Protein AF-A0A166J689-F1 (afdb_monomer)

Secondary structure (DSSP, 8-state):
---------HHHHHHHHHHHHHHHHHHHHHHHHHHHHHHHHHHHHHHHHHHHT--TTTSSTTSS-HHHHHHHHHHHHHHHHHHHHHHHHHHHHHHHHHHHHHHHHHHHHHHHHHHHHHHHHHHHHHHHHHHHHHHHHHHHHHHHHHHHHHHHHHHHHHHHHHHHHHHHHHTTPPPP--SS-TTGGGSSS-------TTHHHHHHHHHHHHHHHHHHHHHHHHHHTT-SHHHHHHHHHHHHHSS-TTTTSTTSSS-------------------------PPPPP--PPPPPPP-

pLDDT: mean 74.39, std 23.02, range [28.98, 98.56]

Radius of gyration: 52.35 Å; Cα contacts (8 Å, |Δi|>4): 21; chains: 1; bounding box: 95×134×156 Å

Foldseek 3Di:
DDDPPPPPPVVNVVVVVVVVVVVVVVVVVVVVVVVVVVVVVVVVVVVVVVVVPVCPPDPDPPPADPVNVVVVVVVVVVVVVVVVVVVVVVVVVVVVVVVVVVVVCCVVVVVVVVVVVVVVVVVVVVVVVVVVVVVVVVVVVVVVVVVVVVVVVVVVVVVVLVVVCVVCVVVVHHRPPPPDPPVVVVPDDDDPPDPPCPVVVVVVVVVVVVVVVVVVVVVVVCVVVLVPPVSVVVVVVVVVVPPPPPPPPPPPPPDPDDDDDDDDDDDDDDDDDDDDDDDDDDDDDDDDDDDDDD

Sequence (294 aa):
MMPYDHEYDGADIARLWNLVTEFSEQLNQIKNLVASLQAQAHDLKMQALHSETGFVLRRFNTNMSKESFETEVSRMNGMLAEENQSLQHDNKQLSLLLKEYEQTLESVMGRFRSRAHEAQIHELSITRHYERLVLSRETADLTQELANATNASLVMSRLSSSLRAALRLEGGEEPESEGPRSEDLLDEGRGYKGPDTETEVDWALERECELVRLEKENEELRRMLGVGAEGLQERIAAKQIIAPRNAHLELRKNRRRVTGSSSIGFGLQRSSSGWSEREQWPESGQEQPRQFQM

Solvent-accessible surface area (backbone atoms only — not comparable to full-atom values): 17981 Å² total; per-residue (Å²): 142,76,87,82,76,77,73,71,51,67,66,59,58,52,51,50,50,53,51,52,51,50,50,51,50,50,50,51,52,50,51,52,50,51,52,51,51,50,49,52,49,48,53,49,49,50,52,44,52,58,55,75,45,75,52,93,83,78,79,71,74,86,83,54,53,71,64,61,51,54,50,52,52,50,50,52,52,49,51,54,50,52,51,50,50,49,54,51,50,51,53,50,52,53,54,50,53,52,51,52,50,52,51,50,49,51,53,52,52,51,50,50,52,52,51,51,51,53,50,51,53,51,52,52,51,51,50,53,51,52,51,51,53,51,53,56,48,52,52,50,52,52,53,50,52,50,52,50,53,49,51,52,50,52,50,50,50,54,49,51,51,52,50,52,42,51,54,34,48,73,71,72,41,80,66,75,77,76,64,84,52,80,77,67,75,73,76,73,91,77,75,81,78,64,70,62,74,57,67,52,49,49,49,50,51,50,50,51,53,52,47,55,52,52,48,51,51,48,50,52,50,25,55,74,70,46,68,30,76,65,35,51,49,49,52,52,48,54,57,58,68,68,48,71,93,65,81,79,70,85,76,74,88,83,75,92,77,84,82,90,83,87,84,89,80,91,76,86,85,81,86,80,82,78,92,73,84,85,80,84,79,84,86,85,86,84,87,76,88,80,84,85,88,131

Organism: NCBI:txid1314776

Structure (mmCIF, N/CA/C/O backbone):
data_AF-A0A166J689-F1
#
_entry.id   AF-A0A166J689-F1
#
loop_
_atom_site.group_PDB
_atom_site.id
_atom_site.type_symbol
_atom_site.label_atom_id
_atom_site.label_alt_id
_atom_site.label_comp_id
_atom_site.label_asym_id
_atom_site.label_entity_id
_atom_site.label_seq_id
_atom_site.pdbx_PDB_ins_code
_atom_site.Cartn_x
_atom_site.Cartn_y
_atom_site.Cartn_z
_atom_site.occupancy
_atom_site.B_iso_or_equiv
_atom_site.auth_seq_id
_atom_site.auth_comp_id
_atom_site.auth_asym_id
_atom_site.auth_atom_id
_atom_site.pdbx_PDB_model_num
ATOM 1 N N . MET A 1 1 ? -52.537 -72.079 -1.780 1.00 47.34 1 MET A N 1
ATOM 2 C CA . MET A 1 1 ? -51.085 -71.874 -1.630 1.00 47.34 1 MET A CA 1
ATOM 3 C C . MET A 1 1 ? -50.715 -70.715 -2.542 1.00 47.34 1 MET A C 1
ATOM 5 O O . MET A 1 1 ? -50.534 -70.929 -3.729 1.00 47.34 1 MET A O 1
ATOM 9 N N . MET A 1 2 ? -50.767 -69.488 -2.028 1.00 44.69 2 MET A N 1
ATOM 10 C CA . MET A 1 2 ? -50.311 -68.286 -2.734 1.00 44.69 2 MET A CA 1
ATOM 11 C C . MET A 1 2 ? -49.298 -67.626 -1.796 1.00 44.69 2 MET A C 1
ATOM 13 O O . MET A 1 2 ? -49.659 -67.398 -0.638 1.00 44.69 2 MET A O 1
ATOM 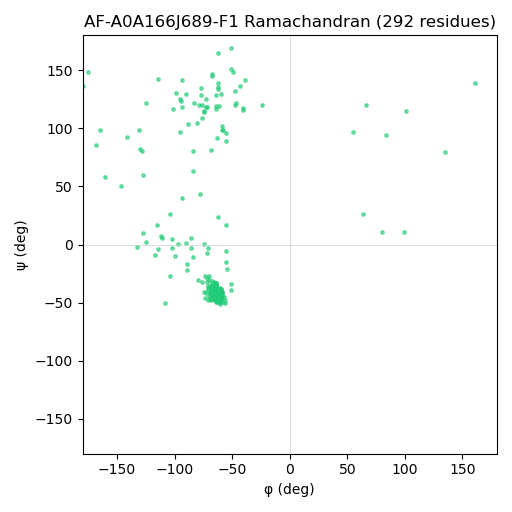17 N N . PRO A 1 3 ? -48.044 -67.421 -2.223 1.00 48.66 3 PRO A N 1
ATOM 18 C CA . PRO A 1 3 ? -47.012 -66.866 -1.367 1.00 48.66 3 PRO A CA 1
ATOM 19 C C . PRO A 1 3 ? -47.261 -65.364 -1.248 1.00 48.66 3 PRO A C 1
ATOM 21 O O . PRO A 1 3 ? -47.109 -64.622 -2.213 1.00 48.66 3 PRO A O 1
ATOM 24 N N . TYR A 1 4 ? -47.701 -64.927 -0.069 1.00 50.19 4 TYR A N 1
ATOM 25 C CA . TYR A 1 4 ? -47.688 -63.518 0.315 1.00 50.19 4 TYR A CA 1
ATOM 26 C C . TYR A 1 4 ? -46.300 -63.176 0.862 1.00 50.19 4 TYR A C 1
ATOM 28 O O . TYR A 1 4 ? -46.157 -62.832 2.031 1.00 50.19 4 TYR A O 1
ATOM 36 N N . ASP A 1 5 ? -45.280 -63.278 0.014 1.00 51.59 5 ASP A N 1
ATOM 37 C CA . ASP A 1 5 ? -44.015 -62.597 0.265 1.00 51.59 5 ASP A CA 1
ATOM 38 C C . ASP A 1 5 ? -44.190 -61.170 -0.258 1.00 51.59 5 ASP A C 1
ATOM 40 O O . ASP A 1 5 ? -43.811 -60.828 -1.375 1.00 51.59 5 ASP A O 1
ATOM 44 N N . HIS A 1 6 ? -44.840 -60.323 0.548 1.00 58.72 6 HIS A N 1
ATOM 45 C CA . HIS A 1 6 ? -44.586 -58.891 0.449 1.00 58.72 6 HIS A CA 1
ATOM 46 C C . HIS A 1 6 ? -43.156 -58.680 0.953 1.00 58.72 6 HIS A C 1
ATOM 48 O O . HIS A 1 6 ? -42.934 -58.354 2.119 1.00 58.72 6 HIS A O 1
ATOM 54 N N . GLU A 1 7 ? -42.189 -58.924 0.067 1.00 54.94 7 GLU A N 1
ATOM 55 C CA . GLU A 1 7 ? -40.863 -58.327 0.131 1.00 54.94 7 GLU A CA 1
ATOM 56 C C . GLU A 1 7 ? -41.087 -56.813 0.170 1.00 54.94 7 GLU A C 1
ATOM 58 O O . GLU A 1 7 ? -41.210 -56.146 -0.855 1.00 54.94 7 GLU A O 1
ATOM 63 N N . TYR A 1 8 ? -41.238 -56.263 1.374 1.00 59.06 8 TYR A N 1
ATOM 64 C CA . TYR A 1 8 ? -40.937 -54.862 1.588 1.00 59.06 8 TYR A CA 1
ATOM 65 C C . TYR A 1 8 ? -39.472 -54.723 1.206 1.00 59.06 8 TYR A C 1
ATOM 67 O O . TYR A 1 8 ? -38.593 -55.178 1.942 1.00 59.06 8 TYR A O 1
ATOM 75 N N . ASP A 1 9 ? -39.245 -54.191 0.007 1.00 64.62 9 ASP A N 1
ATOM 76 C CA . ASP A 1 9 ? -37.928 -53.952 -0.554 1.00 64.62 9 ASP A CA 1
ATOM 77 C C . ASP A 1 9 ? -37.093 -53.273 0.536 1.00 64.62 9 ASP A C 1
ATOM 79 O O . ASP A 1 9 ? -37.512 -52.261 1.107 1.00 64.62 9 ASP A O 1
ATOM 83 N N . GLY A 1 10 ? -35.962 -53.865 0.931 1.00 73.62 10 GLY A N 1
ATOM 84 C CA . GLY A 1 10 ? -35.181 -53.391 2.084 1.00 73.62 10 GLY A CA 1
ATOM 85 C C . GLY A 1 10 ? -34.805 -51.906 1.971 1.00 73.62 10 GLY A C 1
ATOM 86 O O . GLY A 1 10 ? -34.573 -51.237 2.981 1.00 73.62 10 GLY A O 1
ATOM 87 N N . ALA A 1 11 ? -34.828 -51.380 0.744 1.00 77.00 11 ALA A N 1
ATOM 88 C CA . ALA A 1 11 ? -34.723 -49.970 0.408 1.00 77.00 11 ALA A CA 1
ATOM 89 C C . ALA A 1 11 ? -35.849 -49.090 0.994 1.00 77.00 11 ALA A C 1
ATOM 91 O O . ALA A 1 11 ? -35.558 -48.012 1.517 1.00 77.00 11 ALA A O 1
ATOM 92 N N . ASP A 1 12 ? -37.109 -49.530 0.971 1.00 83.06 12 ASP A N 1
ATOM 93 C CA . ASP A 1 12 ? -38.255 -48.775 1.501 1.00 83.06 12 ASP A CA 1
ATOM 94 C C . ASP A 1 12 ? -38.228 -48.713 3.029 1.00 83.06 12 ASP A C 1
ATOM 96 O O . ASP A 1 12 ? -38.478 -47.662 3.627 1.00 83.06 12 ASP A O 1
ATOM 100 N N . ILE A 1 13 ? -37.844 -49.820 3.672 1.00 86.56 13 ILE A N 1
ATOM 101 C CA . ILE A 1 13 ? -37.641 -49.871 5.124 1.00 86.56 13 ILE A CA 1
ATOM 102 C C . ILE A 1 13 ? -36.479 -48.952 5.5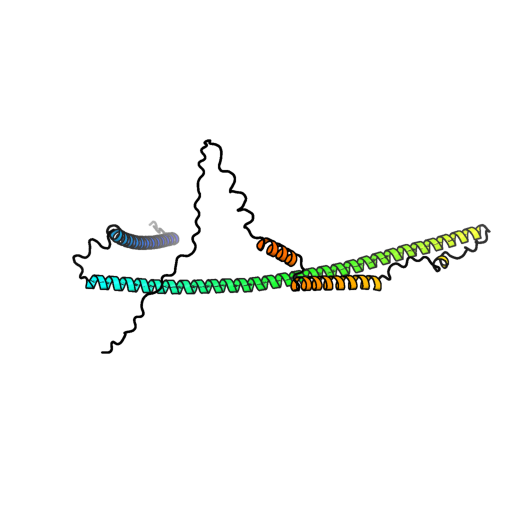19 1.00 86.56 13 ILE A C 1
ATOM 104 O O . ILE A 1 13 ? -36.613 -48.170 6.460 1.00 86.56 13 ILE A O 1
ATOM 108 N N . ALA A 1 14 ? -35.367 -48.977 4.779 1.00 85.50 14 ALA A N 1
ATOM 109 C CA . ALA A 1 14 ? -34.242 -48.072 5.014 1.00 85.50 14 ALA A CA 1
ATOM 110 C C . ALA A 1 14 ? -34.636 -46.594 4.835 1.00 85.50 14 ALA A C 1
ATOM 112 O O . ALA A 1 14 ? -34.234 -45.743 5.629 1.00 85.50 14 ALA A O 1
ATOM 113 N N . ARG A 1 15 ? -35.474 -46.279 3.840 1.00 88.00 15 ARG A N 1
ATOM 114 C CA . ARG A 1 15 ? -35.987 -44.921 3.609 1.00 88.00 15 ARG A CA 1
ATOM 115 C C . ARG A 1 15 ? -36.890 -44.442 4.744 1.00 88.00 15 ARG A C 1
ATOM 117 O O . ARG A 1 15 ? -36.757 -43.300 5.177 1.00 88.00 15 ARG A O 1
ATOM 124 N N . LEU A 1 16 ? -37.773 -45.308 5.243 1.00 91.62 16 LEU A N 1
ATOM 125 C CA . LEU A 1 16 ? -38.620 -45.017 6.401 1.00 91.62 16 LEU A CA 1
ATOM 126 C C . LEU A 1 16 ? -37.788 -44.793 7.664 1.00 91.62 16 LEU A C 1
ATOM 128 O O . LEU A 1 16 ? -38.051 -43.840 8.391 1.00 91.62 16 LEU A O 1
ATOM 132 N N . TRP A 1 17 ? -36.758 -45.609 7.900 1.00 92.31 17 TRP A N 1
ATOM 133 C CA . TRP A 1 17 ? -35.839 -45.409 9.021 1.00 92.31 17 TRP A CA 1
ATOM 134 C C . TRP A 1 17 ? -35.112 -44.069 8.943 1.00 92.31 17 TRP A C 1
ATOM 136 O O . TRP A 1 17 ? -35.112 -43.337 9.930 1.00 92.31 17 TRP A O 1
ATOM 146 N N . ASN A 1 18 ? -34.579 -43.711 7.772 1.00 92.06 18 ASN A N 1
ATOM 147 C CA . ASN A 1 18 ? -33.916 -42.422 7.563 1.00 92.06 18 ASN A CA 1
ATOM 148 C C . ASN A 1 18 ? -34.863 -41.239 7.823 1.00 92.06 18 ASN A C 1
ATOM 150 O O . ASN A 1 18 ? -34.489 -40.266 8.476 1.00 92.06 18 ASN A O 1
ATOM 154 N N . LEU A 1 19 ? -36.113 -41.343 7.371 1.00 94.19 19 LEU A N 1
ATOM 155 C CA . LEU A 1 19 ? -37.131 -40.317 7.581 1.00 94.19 19 LEU A CA 1
ATOM 156 C C . LEU A 1 19 ? -37.540 -40.210 9.060 1.00 94.19 19 LEU A C 1
ATOM 158 O O . LEU A 1 19 ? -37.704 -39.110 9.578 1.00 94.19 19 LEU A O 1
ATOM 162 N N . VAL A 1 20 ? -37.643 -41.332 9.776 1.00 95.50 20 VAL A N 1
ATOM 163 C CA . VAL A 1 20 ? -37.891 -41.342 11.228 1.00 95.50 20 VAL A CA 1
ATOM 164 C C . VAL A 1 20 ? -36.722 -40.722 11.994 1.00 95.50 20 VAL A C 1
ATOM 166 O O . VAL A 1 20 ? -36.953 -39.953 12.929 1.00 95.50 20 VAL A O 1
ATOM 169 N N . THR A 1 21 ? -35.477 -41.004 11.602 1.00 93.75 21 THR A N 1
ATOM 170 C CA . THR A 1 21 ? -34.305 -40.371 12.221 1.00 93.75 21 THR A CA 1
ATOM 171 C C . THR A 1 21 ? -34.264 -38.873 11.951 1.00 93.75 21 THR A C 1
ATOM 173 O O . THR A 1 21 ? -34.033 -38.107 12.883 1.00 93.75 21 THR A O 1
ATOM 176 N N . GLU A 1 22 ? -34.583 -38.443 10.729 1.00 94.44 22 GLU A N 1
ATOM 177 C CA . GLU A 1 22 ? -34.643 -37.028 10.358 1.00 94.44 22 GLU A CA 1
ATOM 178 C C . GLU A 1 22 ? -35.739 -36.295 11.146 1.00 94.44 22 GLU A C 1
ATOM 180 O O . GLU A 1 22 ? -35.486 -35.245 11.735 1.00 94.44 22 GLU A O 1
ATOM 185 N N . PHE A 1 23 ? -36.935 -36.880 11.270 1.00 93.75 23 PHE A N 1
ATOM 186 C CA . PHE A 1 23 ? -38.001 -36.312 12.098 1.00 93.75 23 PHE A CA 1
ATOM 187 C C . PHE A 1 23 ? -37.649 -36.287 13.588 1.00 93.75 23 PHE A C 1
ATOM 189 O O . PHE A 1 23 ? -37.989 -35.328 14.282 1.00 93.75 23 PHE A O 1
ATOM 196 N N . SER A 1 24 ? -36.954 -37.305 14.098 1.00 96.56 24 SER A N 1
ATOM 197 C CA . SER A 1 24 ? -36.465 -37.320 15.480 1.00 96.56 24 SER A CA 1
ATOM 198 C C . SER A 1 24 ? -35.428 -36.219 15.721 1.00 96.56 24 SER A C 1
ATOM 200 O O . SER A 1 24 ? -35.427 -35.579 16.775 1.00 96.56 24 SER A O 1
ATOM 202 N N . GLU A 1 25 ? -34.548 -35.971 14.754 1.00 95.06 25 GLU A N 1
ATOM 203 C CA . GLU A 1 25 ? -33.564 -34.894 14.822 1.00 95.06 25 GLU A CA 1
ATOM 204 C C . GLU A 1 25 ? -34.239 -33.517 14.776 1.00 95.06 25 GLU A C 1
ATOM 206 O O . GLU A 1 25 ? -33.979 -32.678 15.641 1.00 95.06 25 GLU A O 1
ATOM 211 N N . GLN A 1 26 ? -35.191 -33.318 13.861 1.00 94.88 26 GLN A N 1
ATOM 212 C CA . GLN A 1 26 ? -36.002 -32.099 13.784 1.00 94.88 26 GLN A CA 1
ATOM 213 C C . GLN A 1 26 ? -36.804 -31.858 15.073 1.00 94.88 26 GLN A C 1
ATOM 215 O O . GLN A 1 26 ? -36.850 -30.734 15.575 1.00 94.88 26 GLN A O 1
ATOM 220 N N . LEU A 1 27 ? -37.385 -32.902 15.673 1.00 96.31 27 LEU A N 1
ATOM 221 C CA . LEU A 1 27 ? -38.080 -32.800 16.960 1.00 96.31 27 LEU A CA 1
ATOM 222 C C . LEU A 1 27 ? -37.142 -32.369 18.093 1.00 96.31 27 LEU A C 1
ATOM 224 O O . LEU A 1 27 ? -37.520 -31.534 18.918 1.00 96.31 27 LEU A O 1
ATOM 228 N N . ASN A 1 28 ? -35.915 -32.890 18.128 1.00 95.62 28 ASN A N 1
ATOM 229 C CA . ASN A 1 28 ? -34.917 -32.477 19.114 1.00 95.62 28 ASN A CA 1
ATOM 230 C C . ASN A 1 28 ? -34.481 -31.019 18.910 1.00 95.62 28 ASN A C 1
ATOM 232 O O . ASN A 1 28 ? -34.366 -30.276 19.886 1.00 95.62 28 ASN A O 1
ATOM 236 N N . GLN A 1 29 ? -34.307 -30.579 17.662 1.00 95.31 29 GLN A N 1
ATOM 237 C CA . GLN A 1 29 ? -34.014 -29.179 17.344 1.00 95.31 29 GLN A CA 1
ATOM 238 C C . GLN A 1 29 ? -35.142 -28.249 17.810 1.00 95.31 29 GLN A C 1
ATOM 240 O O . GLN A 1 29 ? -34.878 -27.256 18.489 1.00 95.31 29 GLN A O 1
ATOM 245 N N . ILE A 1 30 ? -36.401 -28.603 17.528 1.00 95.38 30 ILE A N 1
ATOM 246 C CA . ILE A 1 30 ? -37.571 -27.834 17.973 1.00 95.38 30 ILE A CA 1
ATOM 247 C C . ILE A 1 30 ? -37.634 -27.788 19.502 1.00 95.38 30 ILE A C 1
ATOM 249 O O . ILE A 1 30 ? -37.851 -26.721 20.070 1.00 95.38 30 ILE A O 1
ATOM 253 N N . LYS A 1 31 ? -37.393 -28.908 20.190 1.00 96.81 31 LYS A N 1
ATOM 254 C CA . LYS A 1 31 ? -37.377 -28.953 21.659 1.00 96.81 31 LYS A CA 1
ATOM 255 C C . LYS A 1 31 ? -36.313 -28.022 22.249 1.00 96.81 31 LYS A C 1
ATOM 257 O O . LYS A 1 31 ? -36.598 -27.308 23.209 1.00 96.81 31 LYS A O 1
ATOM 262 N N . ASN A 1 32 ? -35.120 -27.997 21.660 1.00 95.44 32 ASN A N 1
ATOM 263 C CA . ASN A 1 32 ? -34.038 -27.109 22.087 1.00 95.44 32 ASN A CA 1
ATOM 264 C C . ASN A 1 32 ? -34.381 -25.632 21.838 1.00 95.44 32 ASN A C 1
ATOM 266 O O . ASN A 1 32 ? -34.118 -24.792 22.696 1.00 95.44 32 ASN A O 1
ATOM 270 N N . LEU A 1 33 ? -35.018 -25.321 20.706 1.00 96.25 33 LEU A N 1
ATOM 271 C CA . LEU A 1 33 ? -35.486 -23.971 20.382 1.00 96.25 33 LEU A CA 1
ATOM 272 C C . LEU A 1 33 ? -36.600 -23.521 21.340 1.00 96.25 33 LEU A C 1
ATOM 274 O O . LEU A 1 33 ? -36.585 -22.399 21.833 1.00 96.25 33 LEU A O 1
ATOM 278 N N . VAL A 1 34 ? -37.544 -24.400 21.678 1.00 97.12 34 VAL A N 1
ATOM 279 C CA . VAL A 1 34 ? -38.581 -24.100 22.676 1.00 97.12 34 VAL A CA 1
ATOM 280 C C . VAL A 1 34 ? -37.958 -23.845 24.048 1.00 97.12 34 VAL A C 1
ATOM 282 O O . VAL A 1 34 ? -38.349 -22.888 24.712 1.00 97.12 34 VAL A O 1
ATOM 285 N N . ALA A 1 35 ? -36.971 -24.643 24.462 1.00 96.06 35 ALA A N 1
ATOM 286 C CA . ALA A 1 35 ? -36.264 -24.425 25.722 1.00 96.06 35 ALA A CA 1
ATOM 287 C C . ALA A 1 35 ? -35.514 -23.080 25.738 1.00 96.06 35 ALA A C 1
ATOM 289 O O . ALA A 1 35 ? -35.563 -22.365 26.739 1.00 96.06 35 ALA A O 1
ATOM 290 N N . SER A 1 36 ? -34.871 -22.696 24.629 1.00 95.94 36 SER A N 1
ATOM 291 C CA . SER A 1 36 ? -34.180 -21.406 24.535 1.00 95.94 36 SER A CA 1
ATOM 292 C C . SER A 1 36 ? -35.154 -20.226 24.524 1.00 95.94 36 SER A C 1
ATOM 294 O O . SER A 1 36 ? -34.929 -19.252 25.238 1.00 95.94 36 SER A O 1
ATOM 296 N N . LEU A 1 37 ? -36.275 -20.323 23.803 1.00 94.88 37 LEU A N 1
ATOM 297 C CA . LEU A 1 37 ? -37.330 -19.308 23.831 1.00 94.88 37 LEU A CA 1
ATOM 298 C C . LEU A 1 37 ? -37.988 -19.200 25.207 1.00 94.88 37 LEU A C 1
ATOM 300 O O . LEU A 1 37 ? -38.319 -18.099 25.634 1.00 94.88 37 LEU A O 1
ATOM 304 N N . GLN A 1 38 ? -38.165 -20.311 25.923 1.00 96.44 38 GLN A N 1
ATOM 305 C CA . GLN A 1 38 ? -38.668 -20.294 27.297 1.00 96.44 38 GLN A CA 1
ATOM 306 C C . GLN A 1 38 ? -37.696 -19.596 28.248 1.00 96.44 38 GLN A C 1
ATOM 308 O O . GLN A 1 38 ? -38.146 -18.812 29.081 1.00 96.44 38 GLN A O 1
ATOM 313 N N . ALA A 1 39 ? -36.388 -19.830 28.106 1.00 94.38 39 ALA A N 1
ATOM 314 C CA . ALA A 1 39 ? -35.371 -19.108 28.868 1.00 94.38 39 ALA A CA 1
ATOM 315 C C . ALA A 1 39 ? -35.404 -17.603 28.551 1.00 94.38 39 ALA A C 1
ATOM 317 O O . ALA A 1 39 ? -35.542 -16.793 29.460 1.00 94.38 39 ALA A O 1
ATOM 318 N N . GLN A 1 40 ? -35.426 -17.227 27.268 1.00 95.25 40 GLN A N 1
ATOM 319 C CA . GLN A 1 40 ? -35.529 -15.823 26.846 1.00 95.25 40 GLN A CA 1
ATOM 320 C C . GLN A 1 40 ? -36.824 -15.156 27.330 1.00 95.25 40 GLN A C 1
ATOM 322 O O . GLN A 1 40 ? -36.805 -14.012 27.772 1.00 95.25 40 GLN A O 1
ATOM 327 N N . ALA A 1 41 ? -37.958 -15.859 27.284 1.00 94.75 41 ALA A N 1
ATOM 328 C CA . ALA A 1 41 ? -39.228 -15.361 27.803 1.00 94.75 41 ALA A CA 1
ATOM 329 C C . ALA A 1 41 ? -39.205 -15.217 29.331 1.00 94.75 41 ALA A C 1
ATOM 331 O O . ALA A 1 41 ? -39.823 -14.297 29.866 1.00 94.75 41 ALA A O 1
ATOM 332 N N . HIS A 1 42 ? -38.496 -16.101 30.038 1.00 92.81 42 HIS A N 1
ATOM 333 C CA . HIS A 1 42 ? -38.276 -15.974 31.474 1.00 92.81 42 HIS A CA 1
ATOM 334 C C . HIS A 1 42 ? -37.417 -14.747 31.790 1.00 92.81 42 HIS A C 1
ATOM 336 O O . HIS A 1 42 ? -37.821 -13.939 32.619 1.00 92.81 42 HIS A O 1
ATOM 342 N N . ASP A 1 43 ? -36.312 -14.545 31.075 1.00 87.50 43 ASP A N 1
ATOM 343 C CA . ASP A 1 43 ? -35.437 -13.382 31.245 1.00 87.50 43 ASP A CA 1
ATOM 344 C C . ASP A 1 43 ? -36.169 -12.075 30.927 1.00 87.50 43 ASP A C 1
ATOM 346 O O . ASP A 1 43 ? -36.115 -11.131 31.712 1.00 87.50 43 ASP A O 1
ATOM 350 N N . LEU A 1 44 ? -36.938 -12.034 29.833 1.00 89.19 44 LEU A N 1
ATOM 351 C CA . LEU A 1 44 ? -37.795 -10.897 29.490 1.00 89.19 44 LEU A CA 1
ATOM 352 C C . LEU A 1 44 ? -38.882 -10.665 30.537 1.00 89.19 44 LEU A C 1
ATOM 354 O O . LEU A 1 44 ? -39.174 -9.519 30.857 1.00 89.19 44 LEU A O 1
ATOM 358 N N . LYS A 1 45 ? -39.472 -11.721 31.106 1.00 90.25 45 LYS A N 1
ATOM 359 C CA . LYS A 1 45 ? -40.427 -11.597 32.214 1.00 90.25 45 LYS A CA 1
ATOM 360 C C . LYS A 1 45 ? -39.750 -11.031 33.456 1.00 90.25 45 LYS A C 1
ATOM 362 O O . LYS A 1 45 ? -40.338 -10.182 34.115 1.00 90.25 45 LYS A O 1
ATOM 367 N N . MET A 1 46 ? -38.529 -11.458 33.767 1.00 80.06 46 MET A N 1
ATOM 368 C CA . MET A 1 46 ? -37.757 -10.888 34.865 1.00 80.06 46 MET A CA 1
ATOM 369 C C . MET A 1 46 ? -37.460 -9.416 34.576 1.00 80.06 46 MET A C 1
ATOM 371 O O . MET A 1 46 ? -37.777 -8.572 35.404 1.00 80.06 46 MET A O 1
ATOM 375 N N . GLN A 1 47 ? -36.957 -9.060 33.395 1.00 79.88 47 GLN A N 1
ATOM 376 C CA . GLN A 1 47 ? -36.723 -7.666 32.995 1.00 79.88 47 GLN A CA 1
ATOM 377 C C . GLN A 1 47 ? -38.002 -6.819 33.021 1.00 79.88 47 GLN A C 1
ATOM 379 O O . GLN A 1 47 ? -37.973 -5.686 33.493 1.00 79.88 47 GLN A O 1
ATOM 384 N N . ALA A 1 48 ? -39.132 -7.369 32.575 1.00 77.56 48 ALA A N 1
ATOM 385 C CA . ALA A 1 48 ? -40.434 -6.716 32.612 1.00 77.56 48 ALA A CA 1
ATOM 386 C C . ALA A 1 48 ? -40.929 -6.526 34.046 1.00 77.56 48 ALA A C 1
ATOM 388 O O . ALA A 1 48 ? -41.414 -5.449 34.352 1.00 77.56 48 ALA A O 1
ATOM 389 N N . LEU A 1 49 ? -40.739 -7.497 34.946 1.00 71.38 49 LEU A N 1
ATOM 390 C CA . LEU A 1 49 ? -41.012 -7.313 36.374 1.00 71.38 49 LEU A CA 1
ATOM 391 C C . LEU A 1 49 ? -40.166 -6.168 36.941 1.00 71.38 49 LEU A C 1
ATOM 393 O O . LEU A 1 49 ? -40.718 -5.299 37.604 1.00 71.38 49 LEU A O 1
ATOM 397 N N . HIS A 1 50 ? -38.873 -6.099 36.608 1.00 62.59 50 HIS A N 1
ATOM 398 C CA . HIS A 1 50 ? -38.006 -4.988 37.021 1.00 62.59 50 HIS A CA 1
ATOM 399 C C . HIS A 1 50 ? -38.428 -3.638 36.391 1.00 62.59 50 HIS A C 1
ATOM 401 O O . HIS A 1 50 ? -38.347 -2.598 37.047 1.00 62.59 50 HIS A O 1
ATOM 407 N N . SER A 1 51 ? -38.926 -3.644 35.148 1.00 68.31 51 SER A N 1
ATOM 408 C CA . SER A 1 51 ? -39.420 -2.469 34.409 1.00 68.31 51 SER A CA 1
ATOM 409 C C . SER A 1 51 ? -40.789 -1.976 34.892 1.00 68.31 51 SER A C 1
ATOM 411 O O . SER A 1 51 ? -41.027 -0.772 34.958 1.00 68.31 51 SER A O 1
ATOM 413 N N . GLU A 1 52 ? -41.713 -2.885 35.194 1.00 59.69 52 GLU A N 1
ATOM 414 C CA . GLU A 1 52 ? -43.056 -2.605 35.707 1.00 59.69 52 GLU A CA 1
ATOM 415 C C . GLU A 1 52 ? -42.965 -2.116 37.160 1.00 59.69 52 GLU A C 1
ATOM 417 O O . GLU A 1 52 ? -43.710 -1.230 37.582 1.00 59.69 52 GLU A O 1
ATOM 422 N N . THR A 1 53 ? -41.934 -2.553 37.893 1.00 55.75 53 THR A N 1
ATOM 423 C CA . THR A 1 53 ? -41.484 -1.931 39.143 1.00 55.75 53 THR A CA 1
ATOM 424 C C . THR A 1 53 ? -40.654 -0.663 38.911 1.00 55.75 53 THR A C 1
ATOM 426 O O . THR A 1 53 ? -39.660 -0.461 39.605 1.00 55.75 53 THR A O 1
ATOM 429 N N . GLY A 1 54 ? -41.062 0.220 37.987 1.00 49.38 54 GLY A N 1
ATOM 430 C CA . GLY A 1 54 ? -40.385 1.463 37.553 1.00 49.38 54 GLY A CA 1
ATOM 431 C C . GLY A 1 54 ? -40.033 2.509 38.635 1.00 49.38 54 GLY A C 1
ATOM 432 O O . GLY A 1 54 ? -39.738 3.660 38.331 1.00 49.38 54 GLY A O 1
ATOM 433 N N . PHE A 1 55 ? -40.038 2.122 39.908 1.00 50.84 55 PHE A N 1
ATOM 434 C CA . PHE A 1 55 ? -39.467 2.819 41.047 1.00 50.84 55 PHE A CA 1
ATOM 435 C C . PHE A 1 55 ? -38.583 1.861 41.859 1.00 50.84 55 PHE A C 1
ATOM 437 O O . PHE A 1 55 ? -39.000 1.376 42.913 1.00 50.84 55 PHE A O 1
ATOM 444 N N . VAL A 1 56 ? -37.333 1.665 41.431 1.00 52.84 56 VAL A N 1
ATOM 445 C CA . VAL A 1 56 ? -36.318 0.846 42.137 1.00 52.84 56 VAL A CA 1
ATOM 446 C C . VAL A 1 56 ? -36.094 1.291 43.601 1.00 52.84 56 VAL A C 1
ATOM 448 O O . VAL A 1 56 ? -35.575 0.536 44.411 1.00 52.84 56 VAL A O 1
ATOM 451 N N . LEU A 1 57 ? -36.550 2.487 44.001 1.00 53.28 57 LEU A N 1
ATOM 452 C CA . LEU A 1 57 ? -36.261 3.065 45.322 1.00 53.28 57 LEU A CA 1
ATOM 453 C C . LEU A 1 57 ? -37.474 3.475 46.180 1.00 53.28 57 LEU A C 1
ATOM 455 O O . LEU A 1 57 ? -37.258 4.014 47.261 1.00 53.28 57 LEU A O 1
ATOM 459 N N . ARG A 1 58 ? -38.740 3.271 45.766 1.00 54.41 58 ARG A N 1
ATOM 460 C CA . ARG A 1 58 ? -39.891 3.834 46.531 1.00 54.41 58 ARG A CA 1
ATOM 461 C C . ARG A 1 58 ? -40.883 2.856 47.154 1.00 54.41 58 ARG A C 1
ATOM 463 O O . ARG A 1 58 ? -41.720 3.315 47.926 1.00 54.41 58 ARG A O 1
ATOM 470 N N . ARG A 1 59 ? -40.834 1.550 46.873 1.00 53.66 59 ARG A N 1
ATOM 471 C CA . ARG A 1 59 ? -41.844 0.619 47.428 1.00 53.66 59 ARG A CA 1
ATOM 472 C C . ARG A 1 59 ? -41.337 -0.676 48.060 1.00 53.66 59 ARG A C 1
ATOM 474 O O . ARG A 1 59 ? -42.154 -1.402 48.607 1.00 53.66 59 ARG A O 1
ATOM 481 N N . PHE A 1 60 ? -40.037 -0.951 48.054 1.00 47.59 60 PHE A N 1
ATOM 482 C CA . PHE A 1 60 ? -39.528 -2.255 48.504 1.00 47.59 60 PHE A CA 1
ATOM 483 C C . PHE A 1 60 ? -38.874 -2.249 49.904 1.00 47.59 60 PHE A C 1
ATOM 485 O O . PHE A 1 60 ? -38.966 -3.239 50.624 1.00 47.59 60 PHE A O 1
ATOM 492 N N . ASN A 1 61 ? -38.319 -1.131 50.378 1.00 55.19 61 ASN A N 1
ATOM 493 C CA . ASN A 1 61 ? -37.511 -1.133 51.608 1.00 55.19 61 ASN A CA 1
ATOM 494 C C . ASN A 1 61 ? -38.278 -0.790 52.896 1.00 55.19 61 ASN A C 1
ATOM 496 O O . ASN A 1 61 ? -37.758 -0.072 53.744 1.00 55.19 61 ASN A O 1
ATOM 500 N N . THR A 1 62 ? -39.507 -1.279 53.079 1.00 57.81 62 THR A N 1
ATOM 501 C CA . THR A 1 62 ? -40.121 -1.265 54.425 1.00 57.81 62 THR A CA 1
ATOM 502 C C . THR A 1 62 ? -39.790 -2.524 55.225 1.00 57.81 62 THR A C 1
ATOM 504 O O . THR A 1 62 ? -39.850 -2.489 56.449 1.00 57.81 62 THR A O 1
ATOM 507 N N . ASN A 1 63 ? -39.418 -3.620 54.547 1.00 60.31 63 ASN A N 1
ATOM 508 C CA . ASN A 1 63 ? -39.213 -4.940 55.162 1.00 60.31 63 ASN A CA 1
ATOM 509 C C . ASN A 1 63 ? -37.748 -5.417 55.105 1.00 60.31 63 ASN A C 1
ATOM 511 O O . ASN A 1 63 ? -37.433 -6.482 55.628 1.00 60.31 63 ASN A O 1
ATOM 515 N N . MET A 1 64 ? -36.869 -4.651 54.454 1.00 69.75 64 MET A N 1
ATOM 516 C CA . MET A 1 64 ? -35.443 -4.944 54.311 1.00 69.75 64 MET A CA 1
ATOM 517 C C . MET A 1 64 ? -34.674 -4.138 55.359 1.00 69.75 64 MET A C 1
ATOM 519 O O . MET A 1 64 ? -34.906 -2.933 55.500 1.00 69.75 64 MET A O 1
ATOM 523 N N . SER A 1 65 ? -33.781 -4.776 56.121 1.00 79.38 65 SER A N 1
ATOM 524 C CA . SER A 1 65 ? -32.962 -4.030 57.077 1.00 79.38 65 SER A CA 1
ATOM 525 C C . SER A 1 65 ? -31.999 -3.123 56.306 1.00 79.38 65 SER A C 1
ATOM 527 O O . SER A 1 65 ? -31.525 -3.471 55.219 1.00 79.38 65 SER A O 1
ATOM 529 N N . LYS A 1 66 ? -31.694 -1.950 56.866 1.00 81.50 66 LYS A N 1
ATOM 530 C CA . LYS A 1 66 ? -30.736 -1.007 56.271 1.00 81.50 66 LYS A CA 1
ATOM 531 C C . LYS A 1 66 ? -29.404 -1.693 55.922 1.00 81.50 66 LYS A C 1
ATOM 533 O O . LYS A 1 66 ? -28.858 -1.454 54.854 1.00 81.50 66 LYS A O 1
ATOM 538 N N . GLU A 1 67 ? -28.951 -2.603 56.781 1.00 84.12 67 GLU A N 1
ATOM 539 C CA . GLU A 1 67 ? -27.732 -3.394 56.597 1.00 84.12 67 GLU A CA 1
ATOM 540 C C . GLU A 1 67 ? -27.818 -4.348 55.393 1.00 84.12 67 GLU A C 1
ATOM 542 O O . GLU A 1 67 ? -26.908 -4.388 54.567 1.00 84.12 67 GLU A O 1
ATOM 547 N N . SER A 1 68 ? -28.928 -5.075 55.222 1.00 82.38 68 SER A N 1
ATOM 548 C CA . SER A 1 68 ? -29.118 -5.945 54.047 1.00 82.38 68 SER A CA 1
ATOM 549 C C . SER A 1 68 ? -29.171 -5.168 52.726 1.00 82.38 68 SER A C 1
ATOM 551 O O . SER A 1 68 ? -28.656 -5.631 51.715 1.00 82.38 68 SER A O 1
ATOM 553 N N . PHE A 1 69 ? -29.710 -3.948 52.738 1.00 82.62 69 PHE A N 1
ATOM 554 C CA . PHE A 1 69 ? -29.689 -3.083 51.561 1.00 82.62 69 PHE A CA 1
ATOM 555 C C . PHE A 1 69 ? -28.277 -2.556 51.261 1.00 82.62 69 PHE A C 1
ATOM 557 O O . PHE A 1 69 ? -27.814 -2.632 50.126 1.00 82.62 69 PHE A O 1
ATOM 564 N N . GLU A 1 70 ? -27.563 -2.049 52.270 1.00 86.44 70 GLU A N 1
ATOM 565 C CA . GLU A 1 70 ? -26.200 -1.529 52.101 1.00 86.44 70 GLU A CA 1
ATOM 566 C C . GLU A 1 70 ? -25.213 -2.622 51.668 1.00 86.44 70 GLU A C 1
ATOM 568 O O . GLU A 1 70 ? -24.329 -2.363 50.850 1.00 86.44 70 GLU A O 1
ATOM 573 N N . THR A 1 71 ? -25.391 -3.857 52.145 1.00 90.50 71 THR A N 1
ATOM 574 C CA . THR A 1 71 ? -24.586 -5.011 51.713 1.00 90.50 71 THR A CA 1
ATOM 575 C C . THR A 1 71 ? -24.873 -5.407 50.265 1.00 90.50 71 THR A C 1
ATOM 577 O O . THR A 1 71 ? -23.932 -5.634 49.506 1.00 90.50 71 THR A O 1
ATOM 580 N N . GLU A 1 72 ? -26.137 -5.433 49.837 1.00 86.19 72 GLU A N 1
ATOM 581 C CA . GLU A 1 72 ? -26.504 -5.764 48.455 1.00 86.19 72 GLU A CA 1
ATOM 582 C C . GLU A 1 72 ? -26.062 -4.675 47.462 1.00 86.19 72 GLU A C 1
ATOM 584 O O . GLU A 1 72 ? -25.512 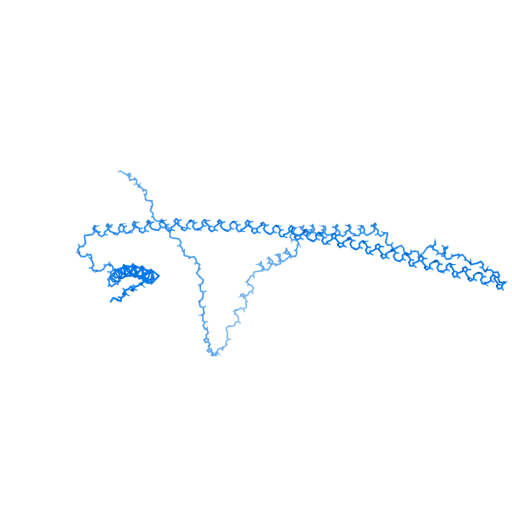-4.988 46.405 1.00 86.19 72 GLU A O 1
ATOM 589 N N . VAL A 1 73 ? -26.177 -3.396 47.840 1.00 88.88 73 VAL A N 1
ATOM 590 C CA . VAL A 1 73 ? -25.628 -2.267 47.069 1.00 88.88 73 VAL A CA 1
ATOM 591 C C . VAL A 1 73 ? -24.105 -2.342 46.997 1.00 88.88 73 VAL A C 1
ATOM 593 O O . VAL A 1 73 ? -23.540 -2.153 45.923 1.00 88.88 73 VAL A O 1
ATOM 596 N N . SER A 1 74 ? -23.427 -2.658 48.104 1.00 89.12 74 SER A N 1
ATOM 597 C CA . SER A 1 74 ? -21.966 -2.814 48.116 1.00 89.12 74 SER A CA 1
ATOM 598 C C . SER A 1 74 ? -21.518 -3.971 47.224 1.00 89.12 74 SER A C 1
ATOM 600 O O . SER A 1 74 ? -20.557 -3.829 46.471 1.00 89.12 74 SER A O 1
ATOM 602 N N . ARG A 1 75 ? -22.248 -5.092 47.241 1.00 92.69 75 ARG A N 1
ATOM 603 C CA . ARG A 1 75 ? -22.004 -6.235 46.354 1.00 92.69 75 ARG A CA 1
ATOM 604 C C . ARG A 1 75 ? -22.215 -5.866 44.886 1.00 92.69 75 ARG A C 1
ATOM 606 O O . ARG A 1 75 ? -21.361 -6.179 44.065 1.00 92.69 75 ARG A O 1
ATOM 613 N N . MET A 1 76 ? -23.323 -5.201 44.556 1.00 89.44 76 MET A N 1
ATOM 614 C CA . MET A 1 76 ? -23.613 -4.768 43.186 1.00 89.44 76 MET A CA 1
ATOM 615 C C . MET A 1 76 ? -22.559 -3.773 42.688 1.00 89.44 76 MET A C 1
ATOM 617 O O . MET A 1 76 ? -22.061 -3.912 41.576 1.00 89.44 76 MET A O 1
ATOM 621 N N . ASN A 1 77 ? -22.168 -2.809 43.523 1.00 91.25 77 ASN A N 1
ATOM 622 C CA . ASN A 1 77 ? -21.108 -1.858 43.198 1.00 91.25 77 ASN A CA 1
ATOM 623 C C . ASN A 1 77 ? -19.754 -2.555 43.006 1.00 91.25 77 ASN A C 1
ATOM 625 O O . ASN A 1 77 ? -19.016 -2.187 42.097 1.00 91.25 77 ASN A O 1
ATOM 629 N N . GLY A 1 78 ? -19.444 -3.575 43.814 1.00 96.75 78 GLY A N 1
ATOM 630 C CA . GLY A 1 78 ? -18.259 -4.416 43.635 1.00 96.75 78 GLY A CA 1
ATOM 631 C C . GLY A 1 78 ? -18.265 -5.141 42.289 1.00 96.75 78 GLY A C 1
ATOM 632 O O . GLY A 1 78 ? -17.306 -5.030 41.532 1.00 96.75 78 GLY A O 1
ATOM 633 N N . MET A 1 79 ? -19.382 -5.782 41.935 1.00 96.19 79 MET A N 1
ATOM 634 C CA . MET A 1 79 ? -19.544 -6.441 40.634 1.00 96.19 79 MET A CA 1
ATOM 635 C C . MET A 1 79 ? -19.402 -5.466 39.456 1.00 96.19 79 MET A C 1
ATOM 637 O O . MET A 1 79 ? -18.697 -5.760 38.496 1.00 96.19 79 MET A O 1
ATOM 641 N N . LEU A 1 80 ? -20.030 -4.288 39.529 1.00 94.44 80 LEU A N 1
ATOM 642 C CA . LEU A 1 80 ? -19.910 -3.260 38.488 1.00 94.44 80 LEU A CA 1
ATOM 643 C C . LEU A 1 80 ? -18.477 -2.725 38.369 1.00 94.44 80 LEU A C 1
ATOM 645 O O . LEU A 1 80 ? -18.043 -2.354 37.278 1.00 94.44 80 LEU A O 1
ATOM 649 N N . ALA A 1 81 ? -17.731 -2.659 39.473 1.00 96.69 81 ALA A N 1
ATOM 650 C CA . ALA A 1 81 ? -16.325 -2.273 39.447 1.00 96.69 81 ALA A CA 1
ATOM 651 C C . ALA A 1 81 ? -15.459 -3.348 38.771 1.00 96.69 81 ALA A C 1
ATOM 653 O O . ALA A 1 81 ? -14.604 -3.004 37.957 1.00 96.69 81 ALA A O 1
ATOM 654 N N . GLU A 1 82 ? -15.707 -4.628 39.054 1.00 97.12 82 GLU A N 1
ATOM 655 C CA . GLU A 1 82 ? -15.028 -5.757 38.404 1.00 97.12 82 GLU A CA 1
ATOM 656 C C . GLU A 1 82 ? -15.316 -5.807 36.897 1.00 97.12 82 GLU A C 1
ATOM 658 O O . GLU A 1 82 ? -14.387 -5.910 36.094 1.00 97.12 82 GLU A O 1
ATOM 663 N N . GLU A 1 83 ? -16.578 -5.649 36.489 1.00 96.94 83 GLU A N 1
ATOM 664 C CA . GLU A 1 83 ? -16.955 -5.590 35.072 1.00 96.94 83 GLU A CA 1
ATOM 665 C C . GLU A 1 83 ? -16.281 -4.406 34.368 1.00 96.94 83 GLU A C 1
ATOM 667 O O . GLU A 1 83 ? -15.684 -4.570 33.303 1.00 96.94 83 GLU A O 1
ATOM 672 N N . ASN A 1 84 ? -16.282 -3.223 34.990 1.00 96.25 84 ASN A N 1
ATOM 673 C CA . ASN A 1 84 ? -15.575 -2.066 34.446 1.00 96.25 84 ASN A CA 1
ATOM 674 C C . ASN A 1 84 ? -14.068 -2.313 34.308 1.00 96.25 84 ASN A C 1
ATOM 676 O O . ASN A 1 84 ? -13.475 -1.892 33.315 1.00 96.25 84 ASN A O 1
ATOM 680 N N . GLN A 1 85 ? -13.434 -2.998 35.262 1.00 97.56 85 GLN A N 1
ATOM 681 C CA . GLN A 1 85 ? -12.023 -3.373 35.147 1.00 97.56 85 GLN A CA 1
ATOM 682 C C . GLN A 1 85 ? -11.787 -4.350 33.988 1.00 97.56 85 GLN A C 1
ATOM 684 O O . GLN A 1 85 ? -10.827 -4.165 33.236 1.00 97.56 85 GLN A O 1
ATOM 689 N N . SER A 1 86 ? -12.674 -5.332 33.795 1.00 97.56 86 SER A N 1
ATOM 690 C CA . SER A 1 86 ? -12.617 -6.258 32.657 1.00 97.56 86 SER A CA 1
ATOM 691 C C . SER A 1 86 ? -12.745 -5.513 31.329 1.00 97.56 86 SER A C 1
ATOM 693 O O . SER A 1 86 ? -11.887 -5.643 30.461 1.00 97.56 86 SER A O 1
ATOM 695 N N . LEU A 1 87 ? -13.746 -4.638 31.195 1.00 97.50 87 LEU A N 1
ATOM 696 C CA . LEU A 1 87 ? -13.946 -3.829 29.989 1.00 97.50 87 LEU A CA 1
ATOM 697 C C . LEU A 1 87 ? -12.761 -2.897 29.717 1.00 97.50 87 LEU A C 1
ATOM 699 O O . LEU A 1 87 ? -12.381 -2.676 28.567 1.00 97.50 87 LEU A O 1
ATOM 703 N N . GLN A 1 88 ? -12.148 -2.333 30.758 1.00 97.88 88 GLN A N 1
ATOM 704 C CA . GLN A 1 88 ? -10.937 -1.527 30.607 1.00 97.88 88 GLN A CA 1
ATOM 705 C C . GLN A 1 88 ? -9.746 -2.359 30.134 1.00 97.88 88 GLN A C 1
ATOM 707 O O . GLN A 1 88 ? -8.950 -1.877 29.326 1.00 97.88 88 GLN A O 1
ATOM 712 N N . HIS A 1 89 ? -9.599 -3.583 30.636 1.00 98.06 89 HIS A N 1
ATOM 713 C CA . HIS A 1 89 ? -8.561 -4.499 30.192 1.00 98.06 89 HIS A CA 1
ATOM 714 C C . HIS A 1 89 ? -8.758 -4.885 28.719 1.00 98.06 89 HIS A C 1
ATOM 716 O O . HIS A 1 89 ? -7.825 -4.738 27.928 1.00 98.06 89 HIS A O 1
ATOM 722 N N . ASP A 1 90 ? -9.977 -5.242 28.321 1.00 98.12 90 ASP A N 1
ATOM 723 C CA . ASP A 1 90 ? -10.300 -5.613 26.940 1.00 98.12 90 ASP A CA 1
ATOM 724 C C . ASP A 1 90 ? -10.105 -4.432 25.982 1.00 98.12 90 ASP A C 1
ATOM 726 O O . ASP A 1 90 ? -9.478 -4.566 24.931 1.00 98.12 90 ASP A O 1
ATOM 730 N N . ASN A 1 91 ? -10.520 -3.225 26.378 1.00 97.88 91 ASN A N 1
ATOM 731 C CA . ASN A 1 91 ? -10.259 -2.011 25.602 1.00 97.88 91 ASN A CA 1
ATOM 732 C C . ASN A 1 91 ? -8.758 -1.743 25.413 1.00 97.88 91 ASN A C 1
ATOM 734 O O . ASN A 1 91 ? -8.339 -1.313 24.333 1.00 97.88 91 ASN A O 1
ATOM 738 N N . LYS A 1 92 ? -7.928 -2.001 26.434 1.00 98.25 92 LYS A N 1
ATOM 739 C CA . LYS A 1 92 ? -6.465 -1.880 26.315 1.00 98.25 92 LYS A CA 1
ATOM 740 C C . LYS A 1 92 ? -5.904 -2.909 25.337 1.00 98.25 92 LYS A C 1
ATOM 742 O O . LYS A 1 92 ? -5.060 -2.546 24.520 1.00 98.25 92 LYS A O 1
ATOM 747 N N . GLN A 1 93 ? -6.382 -4.151 25.388 1.00 98.31 93 GLN A N 1
ATOM 748 C CA . GLN A 1 93 ? -5.964 -5.203 24.460 1.00 98.31 93 GLN A CA 1
ATOM 749 C C . GLN A 1 93 ? -6.345 -4.873 23.013 1.00 98.31 93 GLN A C 1
ATOM 751 O O . GLN A 1 93 ? -5.494 -4.952 22.130 1.00 98.31 93 GLN A O 1
ATOM 756 N N . LEU A 1 94 ? -7.578 -4.417 22.770 1.00 98.31 94 LEU A N 1
ATOM 757 C CA . LEU A 1 94 ? -8.025 -3.985 21.441 1.00 98.31 94 LEU A CA 1
ATOM 758 C C . LEU A 1 94 ? -7.212 -2.794 20.924 1.00 98.31 94 LEU A C 1
ATOM 760 O O . LEU A 1 94 ? -6.811 -2.769 19.763 1.00 98.31 94 LEU A O 1
ATOM 764 N N . SER A 1 95 ? -6.916 -1.830 21.798 1.00 98.25 95 SER A N 1
ATOM 765 C CA . SER A 1 95 ? -6.081 -0.675 21.451 1.00 98.25 95 SER A CA 1
ATOM 766 C C . SER A 1 95 ? -4.648 -1.078 21.097 1.00 98.25 95 SER A C 1
ATOM 768 O O . SER A 1 95 ? -4.036 -0.470 20.221 1.00 98.25 95 SER A O 1
ATOM 770 N N . LEU A 1 96 ? -4.095 -2.085 21.777 1.00 98.31 96 LEU A N 1
ATOM 771 C CA . LEU A 1 96 ? -2.772 -2.627 21.476 1.00 98.31 96 LEU A CA 1
ATOM 772 C C . LEU A 1 96 ? -2.774 -3.344 20.124 1.00 98.31 96 LEU A C 1
ATOM 774 O O . LEU A 1 96 ? -1.928 -3.049 19.286 1.00 98.31 96 LEU A O 1
ATOM 778 N N . LEU A 1 97 ? -3.764 -4.204 19.883 1.00 98.38 97 LEU A N 1
ATOM 779 C CA . LEU A 1 97 ? -3.910 -4.924 18.621 1.00 98.38 97 LEU A CA 1
ATOM 780 C C . LEU A 1 97 ? -4.055 -3.966 17.427 1.00 98.38 97 LEU A C 1
ATOM 782 O O . LEU A 1 97 ? -3.453 -4.174 16.377 1.00 98.38 97 LEU A O 1
ATOM 786 N N . LEU A 1 98 ? -4.813 -2.880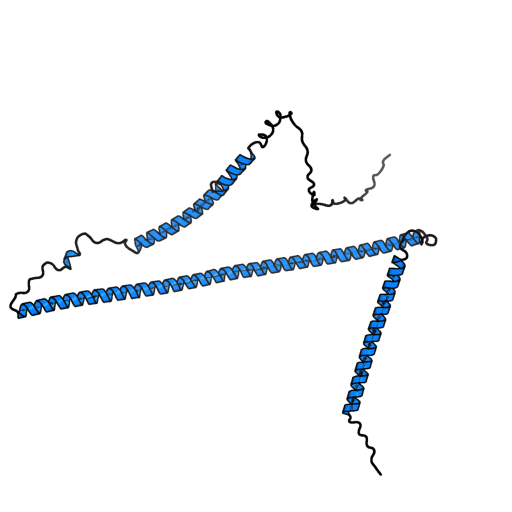 17.593 1.00 98.44 98 LEU A N 1
ATOM 787 C CA . LEU A 1 98 ? -4.962 -1.855 16.562 1.00 98.44 98 LEU A CA 1
ATOM 788 C C . LEU A 1 98 ? -3.611 -1.210 16.216 1.00 98.44 98 LEU A C 1
ATOM 790 O O . LEU A 1 98 ? -3.284 -1.089 15.038 1.00 98.44 98 LEU A O 1
ATOM 794 N N . LYS A 1 99 ? -2.788 -0.886 17.222 1.00 98.50 99 LYS A N 1
ATOM 795 C CA . LYS A 1 99 ? -1.435 -0.348 17.003 1.00 98.50 99 LYS A CA 1
ATOM 796 C C . LYS A 1 99 ? -0.520 -1.337 16.285 1.00 98.50 99 LYS A C 1
ATOM 798 O O . LYS A 1 99 ? 0.257 -0.926 15.429 1.00 98.50 99 LYS A O 1
ATOM 803 N N . GLU A 1 100 ? -0.605 -2.628 16.600 1.00 98.12 100 GLU A N 1
ATOM 804 C CA . GLU A 1 100 ? 0.157 -3.661 15.887 1.00 98.12 100 GLU A CA 1
ATOM 805 C C . GLU A 1 100 ? -0.270 -3.746 14.415 1.00 98.12 100 GLU A C 1
ATOM 807 O O . GLU A 1 100 ? 0.578 -3.805 13.521 1.00 98.12 100 GLU A O 1
ATOM 812 N N . TYR A 1 101 ? -1.573 -3.676 14.126 1.00 98.44 101 TYR A N 1
ATOM 813 C CA . TYR A 1 101 ? -2.058 -3.621 12.745 1.00 98.44 101 TYR A CA 1
ATOM 814 C C . TYR A 1 101 ? -1.594 -2.364 12.009 1.00 98.44 101 TYR A C 1
ATOM 816 O O . TYR A 1 101 ? -1.130 -2.461 10.875 1.00 98.44 101 TYR A O 1
ATOM 824 N N . GLU A 1 102 ? -1.653 -1.197 12.644 1.00 97.94 102 GLU A N 1
ATOM 825 C CA . GLU A 1 102 ? -1.134 0.044 12.064 1.00 97.94 102 GLU A CA 1
ATOM 826 C C . GLU A 1 102 ? 0.365 -0.064 11.760 1.00 97.94 102 GLU A C 1
ATOM 828 O O . GLU A 1 102 ? 0.792 0.219 10.641 1.00 97.94 102 GLU A O 1
ATOM 833 N N . GLN A 1 103 ? 1.156 -0.563 12.712 1.00 98.44 103 GLN A N 1
ATOM 834 C CA . GLN A 1 103 ? 2.598 -0.735 12.553 1.00 98.44 103 GLN A CA 1
ATOM 835 C C . GLN A 1 103 ? 2.942 -1.740 11.446 1.00 98.44 103 GLN A C 1
ATOM 837 O O . GLN A 1 103 ? 3.854 -1.515 10.643 1.00 98.44 103 GLN A O 1
ATOM 842 N N . THR A 1 104 ? 2.236 -2.871 11.387 1.00 98.25 104 THR A N 1
ATOM 843 C CA . THR A 1 104 ? 2.464 -3.866 10.332 1.00 98.25 104 THR A CA 1
ATOM 844 C C . THR A 1 104 ? 2.083 -3.319 8.961 1.00 98.25 104 THR A C 1
ATOM 846 O O . THR A 1 104 ? 2.851 -3.500 8.013 1.00 98.25 104 THR A O 1
ATOM 849 N N . LEU A 1 105 ? 0.972 -2.585 8.847 1.00 98.44 105 LEU A N 1
ATOM 850 C CA . LEU A 1 105 ? 0.589 -1.907 7.609 1.00 98.44 105 LEU A CA 1
ATOM 851 C C . LEU A 1 105 ? 1.617 -0.859 7.195 1.00 98.44 105 LEU A C 1
ATOM 853 O O . LEU A 1 105 ? 1.997 -0.820 6.026 1.00 98.44 105 LEU A O 1
ATOM 857 N N . GLU A 1 106 ? 2.114 -0.049 8.125 1.00 98.31 106 GLU A N 1
ATOM 858 C CA . GLU A 1 106 ? 3.159 0.933 7.846 1.00 98.31 106 GLU A CA 1
ATOM 859 C C . GLU A 1 106 ? 4.433 0.256 7.325 1.00 98.31 106 GLU A C 1
ATOM 861 O O . GLU A 1 106 ? 4.978 0.662 6.296 1.00 98.31 106 GLU A O 1
ATOM 866 N N . SER A 1 107 ? 4.862 -0.838 7.961 1.00 98.38 107 SER A N 1
ATOM 867 C CA . SER A 1 107 ? 6.036 -1.603 7.531 1.00 98.38 107 SER A CA 1
ATOM 868 C C . SER A 1 107 ? 5.857 -2.210 6.138 1.00 98.38 107 SER A C 1
ATOM 870 O O . SER A 1 107 ? 6.728 -2.075 5.273 1.00 98.38 107 SER A O 1
ATOM 872 N N . VAL A 1 108 ? 4.715 -2.857 5.893 1.00 98.56 108 VAL A N 1
ATOM 873 C CA . VAL A 1 108 ? 4.400 -3.490 4.608 1.00 98.56 108 VAL A CA 1
ATOM 874 C C . VAL A 1 108 ? 4.312 -2.433 3.511 1.00 98.56 108 VAL A C 1
ATOM 876 O O . VAL A 1 108 ? 4.992 -2.551 2.491 1.00 98.56 108 VAL A O 1
ATOM 879 N N . MET A 1 109 ? 3.559 -1.359 3.733 1.00 98.50 109 MET A N 1
ATOM 880 C CA . MET A 1 109 ? 3.419 -0.272 2.767 1.00 98.50 109 MET A CA 1
ATOM 881 C C . MET A 1 109 ? 4.739 0.464 2.526 1.00 98.50 109 MET A C 1
ATOM 883 O O . MET A 1 109 ? 5.014 0.854 1.392 1.00 98.50 109 MET A O 1
ATOM 887 N N . GLY A 1 110 ? 5.583 0.626 3.548 1.00 98.38 110 GLY A N 1
ATOM 888 C CA . GLY A 1 110 ? 6.938 1.159 3.402 1.00 98.38 110 GLY A CA 1
ATOM 889 C C . GLY A 1 110 ? 7.794 0.300 2.467 1.00 98.38 110 GLY A C 1
ATOM 890 O O . GLY A 1 110 ? 8.390 0.815 1.520 1.00 98.38 110 GLY A O 1
ATOM 891 N N . ARG A 1 111 ? 7.781 -1.026 2.656 1.00 98.38 111 ARG A N 1
ATOM 892 C CA . ARG A 1 111 ? 8.483 -1.971 1.769 1.00 98.38 111 ARG A CA 1
ATOM 893 C C . ARG A 1 111 ? 7.928 -1.948 0.349 1.00 98.38 111 ARG A C 1
ATOM 895 O O . ARG A 1 111 ? 8.713 -1.903 -0.593 1.00 98.38 111 ARG A O 1
ATOM 902 N N . PHE A 1 112 ? 6.604 -1.945 0.182 1.00 98.50 112 PHE A N 1
ATOM 903 C CA . PHE A 1 112 ? 5.977 -1.860 -1.140 1.00 98.50 112 PHE A CA 1
ATOM 904 C C . PHE A 1 112 ? 6.363 -0.576 -1.868 1.00 98.50 112 PHE A C 1
ATOM 906 O O . PHE A 1 112 ? 6.712 -0.638 -3.041 1.00 98.50 112 PHE A O 1
ATOM 913 N N . ARG A 1 113 ? 6.370 0.571 -1.179 1.00 98.38 113 ARG A N 1
ATOM 914 C CA . ARG A 1 113 ? 6.812 1.844 -1.766 1.00 98.38 113 ARG A CA 1
ATOM 915 C C . ARG A 1 113 ? 8.276 1.797 -2.199 1.00 98.38 113 ARG A C 1
ATOM 917 O O . ARG A 1 113 ? 8.568 2.199 -3.319 1.00 98.38 113 ARG A O 1
ATOM 924 N N . SER A 1 114 ? 9.170 1.256 -1.365 1.00 97.94 114 SER A N 1
ATOM 925 C CA . SER A 1 114 ? 10.589 1.090 -1.727 1.00 97.94 114 SER A CA 1
ATOM 926 C C . SER A 1 114 ? 10.754 0.193 -2.951 1.00 97.94 114 SER A C 1
ATOM 928 O O . SER A 1 114 ? 11.408 0.574 -3.915 1.00 97.94 114 SER A O 1
ATOM 930 N N . ARG A 1 115 ? 10.104 -0.977 -2.956 1.00 98.19 115 ARG A N 1
ATOM 931 C CA . ARG A 1 115 ? 10.187 -1.930 -4.070 1.00 98.19 115 ARG A CA 1
ATOM 932 C C . ARG A 1 115 ? 9.589 -1.381 -5.358 1.00 98.19 115 ARG A C 1
ATOM 934 O O . ARG A 1 115 ? 10.168 -1.583 -6.417 1.00 98.19 115 ARG A O 1
ATOM 941 N N . ALA A 1 116 ? 8.461 -0.679 -5.274 1.00 98.19 116 ALA A N 1
ATOM 942 C CA . ALA A 1 116 ? 7.857 -0.021 -6.426 1.00 98.19 116 ALA A CA 1
ATOM 943 C C . ALA A 1 116 ? 8.793 1.049 -7.002 1.00 98.19 116 ALA A C 1
ATOM 945 O O . ALA A 1 116 ? 8.953 1.128 -8.216 1.00 98.19 116 ALA A O 1
ATOM 946 N N . HIS A 1 117 ? 9.458 1.826 -6.142 1.00 98.12 117 HIS A N 1
ATOM 947 C CA . HIS A 1 117 ? 10.427 2.824 -6.580 1.00 98.12 117 HIS A CA 1
ATOM 948 C C . HIS A 1 117 ? 11.673 2.193 -7.224 1.00 98.12 117 HIS A C 1
ATOM 950 O O . HIS A 1 117 ? 12.076 2.611 -8.306 1.00 98.12 117 HIS A O 1
ATOM 956 N N . GLU A 1 118 ? 12.245 1.152 -6.610 1.00 98.31 118 GLU A N 1
ATOM 957 C CA . GLU A 1 118 ? 13.363 0.380 -7.176 1.00 98.31 118 GLU A CA 1
ATOM 958 C C . GLU A 1 118 ? 13.006 -0.209 -8.548 1.00 98.31 118 GLU A C 1
ATOM 960 O O . GLU A 1 118 ? 13.787 -0.090 -9.492 1.00 98.31 118 GLU A O 1
ATOM 965 N N . ALA A 1 119 ? 11.815 -0.803 -8.677 1.00 97.94 119 ALA A N 1
ATOM 966 C CA . ALA A 1 119 ? 11.330 -1.367 -9.933 1.00 97.94 119 ALA A CA 1
ATOM 967 C C . ALA A 1 119 ? 11.181 -0.290 -11.016 1.00 97.94 119 ALA A C 1
ATOM 969 O O . ALA A 1 119 ? 11.670 -0.479 -12.125 1.00 97.94 119 ALA A O 1
ATOM 970 N N . GLN A 1 120 ? 10.597 0.865 -10.683 1.00 97.81 120 GLN A N 1
ATOM 971 C CA . GLN A 1 120 ? 10.461 1.991 -11.612 1.00 97.81 120 GLN A CA 1
ATOM 972 C C . GLN A 1 120 ? 11.816 2.527 -12.083 1.00 97.81 120 GLN A C 1
ATOM 974 O O . GLN A 1 120 ? 11.995 2.787 -13.272 1.00 97.81 120 GLN A O 1
ATOM 979 N N . ILE A 1 121 ? 12.783 2.679 -11.171 1.00 97.75 121 ILE A N 1
ATOM 980 C CA . ILE A 1 121 ? 14.144 3.102 -11.527 1.00 97.75 121 ILE A CA 1
ATOM 981 C C . ILE A 1 121 ? 14.783 2.084 -12.472 1.00 97.75 121 ILE A C 1
ATOM 983 O O . ILE A 1 121 ? 15.382 2.469 -13.476 1.00 97.75 121 ILE A O 1
ATOM 987 N N . HIS A 1 122 ? 14.658 0.795 -12.162 1.00 98.31 122 HIS A N 1
ATOM 988 C CA . HIS A 1 122 ? 15.224 -0.276 -12.970 1.00 98.31 122 HIS A CA 1
ATOM 989 C C . HIS A 1 122 ? 14.597 -0.338 -14.371 1.00 98.31 122 HIS A C 1
ATOM 991 O O . HIS A 1 122 ? 15.329 -0.381 -15.358 1.00 98.31 122 HIS A O 1
ATOM 997 N N . GLU A 1 123 ? 13.267 -0.276 -14.477 1.00 98.00 123 GLU A N 1
ATOM 998 C CA . GLU A 1 123 ? 12.555 -0.236 -15.761 1.00 98.00 123 GLU A CA 1
ATOM 999 C C . GLU A 1 123 ? 13.006 0.950 -16.612 1.00 98.00 123 GLU A C 1
ATOM 1001 O O . GLU A 1 123 ? 13.402 0.782 -17.762 1.00 98.00 123 GLU A O 1
ATOM 1006 N N . LEU A 1 124 ? 13.038 2.148 -16.029 1.00 98.12 124 LEU A N 1
ATOM 1007 C CA . LEU A 1 124 ? 13.475 3.351 -16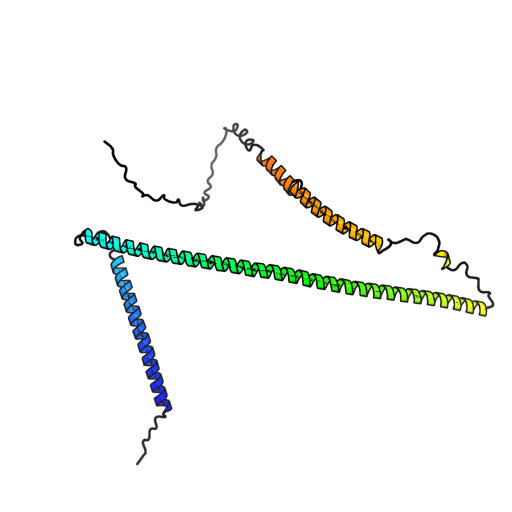.726 1.00 98.12 124 LEU A CA 1
ATOM 1008 C C . LEU A 1 124 ? 14.962 3.287 -17.109 1.00 98.12 124 LEU A C 1
ATOM 1010 O O . LEU A 1 124 ? 15.342 3.770 -18.177 1.00 98.12 124 LEU A O 1
ATOM 1014 N N . SER A 1 125 ? 15.810 2.659 -16.291 1.00 98.31 125 SER A N 1
ATOM 1015 C CA . SER A 1 125 ? 17.217 2.435 -16.635 1.00 98.31 125 SER A CA 1
ATOM 1016 C C . SER A 1 125 ? 17.376 1.495 -17.829 1.00 98.31 125 SER A C 1
ATOM 1018 O O . SER A 1 125 ? 18.223 1.745 -18.687 1.00 98.31 125 SER A O 1
ATOM 1020 N N . ILE A 1 126 ? 16.586 0.421 -17.884 1.00 98.06 126 ILE A N 1
ATOM 1021 C CA . ILE A 1 126 ? 16.580 -0.515 -19.009 1.00 98.06 126 ILE A CA 1
ATOM 1022 C C . ILE A 1 126 ? 16.106 0.191 -20.278 1.00 98.06 126 ILE A C 1
ATOM 1024 O O . ILE A 1 126 ? 16.775 0.103 -21.307 1.00 98.06 126 ILE A O 1
ATOM 1028 N N . THR A 1 127 ? 14.998 0.930 -20.195 1.00 97.81 127 THR A N 1
ATOM 1029 C CA . THR A 1 127 ? 14.453 1.688 -21.326 1.00 97.81 127 THR A CA 1
ATOM 1030 C C . THR A 1 127 ? 15.498 2.647 -21.885 1.00 97.81 127 THR A C 1
ATOM 1032 O O . THR A 1 127 ? 15.825 2.560 -23.064 1.00 97.81 127 THR A O 1
ATOM 1035 N N . ARG A 1 128 ? 16.137 3.460 -21.034 1.00 98.00 128 ARG A N 1
ATOM 1036 C CA . ARG A 1 128 ? 17.209 4.378 -21.460 1.00 98.00 128 ARG A CA 1
ATOM 1037 C C . ARG A 1 128 ? 18.404 3.662 -22.084 1.00 98.00 128 ARG A C 1
ATOM 1039 O O . ARG A 1 128 ? 19.016 4.181 -23.016 1.00 98.00 128 ARG A O 1
ATOM 1046 N N . HIS A 1 129 ? 18.780 2.499 -21.552 1.00 98.25 129 HIS A N 1
ATOM 1047 C CA . HIS A 1 129 ? 19.895 1.723 -22.088 1.00 98.25 129 HIS A CA 1
ATOM 1048 C C . HIS A 1 129 ? 19.597 1.234 -23.509 1.00 98.25 129 HIS A C 1
ATOM 1050 O O . HIS A 1 129 ? 20.417 1.426 -24.408 1.00 98.25 129 HIS A O 1
ATOM 1056 N N . TYR A 1 130 ? 18.414 0.655 -23.721 1.00 98.38 130 TYR A N 1
ATOM 1057 C CA . TYR A 1 130 ? 18.016 0.165 -25.036 1.00 98.38 130 TYR A CA 1
ATOM 1058 C C . TYR A 1 130 ? 17.719 1.296 -26.021 1.00 98.38 130 TYR A C 1
ATOM 1060 O O . TYR A 1 130 ? 18.125 1.188 -27.173 1.00 98.38 130 TYR A O 1
ATOM 1068 N N . GLU A 1 131 ? 17.119 2.404 -25.583 1.00 98.06 131 GLU A N 1
ATOM 1069 C CA . GLU A 1 131 ? 16.960 3.613 -26.403 1.00 98.06 131 GLU A CA 1
ATOM 1070 C C . GLU A 1 131 ? 18.310 4.114 -26.918 1.00 98.06 131 GLU A C 1
ATOM 1072 O O . GLU A 1 131 ? 18.473 4.338 -28.115 1.00 98.06 131 GLU A O 1
ATOM 1077 N N . ARG A 1 132 ? 19.317 4.224 -26.042 1.00 98.19 132 ARG A N 1
ATOM 1078 C CA . ARG A 1 132 ? 20.662 4.654 -26.442 1.00 98.19 132 ARG A CA 1
ATOM 1079 C C . ARG A 1 132 ? 21.293 3.699 -27.451 1.00 98.19 132 ARG A C 1
ATOM 1081 O O . ARG A 1 132 ? 21.914 4.154 -28.407 1.00 98.19 132 ARG A O 1
ATOM 1088 N N . LEU A 1 133 ? 21.141 2.391 -27.246 1.00 98.19 133 LEU A N 1
ATOM 1089 C CA . LEU A 1 133 ? 21.700 1.390 -28.150 1.00 98.19 133 LEU A CA 1
ATOM 1090 C C . LEU A 1 133 ? 21.032 1.450 -29.530 1.00 98.19 133 LEU A C 1
ATOM 1092 O O . LEU A 1 133 ? 21.735 1.444 -30.540 1.00 98.19 133 LEU A O 1
ATOM 1096 N N . VAL A 1 134 ? 19.702 1.577 -29.576 1.00 97.94 134 VAL A N 1
ATOM 1097 C CA . VAL A 1 134 ? 18.941 1.748 -30.824 1.00 97.94 134 VAL A CA 1
ATOM 1098 C C . VAL A 1 134 ? 19.381 3.013 -31.551 1.00 97.94 134 VAL A C 1
ATOM 1100 O O . VAL A 1 134 ? 19.780 2.921 -32.708 1.00 97.94 134 VAL A O 1
ATOM 1103 N N . LEU A 1 135 ? 19.424 4.156 -30.861 1.00 97.56 135 LEU A N 1
ATOM 1104 C CA . LEU A 1 135 ? 19.859 5.421 -31.456 1.00 97.56 135 LEU A CA 1
ATOM 1105 C C . LEU A 1 135 ? 21.290 5.335 -31.998 1.00 97.56 135 LEU A C 1
ATOM 1107 O O . LEU A 1 135 ? 21.542 5.776 -33.111 1.00 97.56 135 LEU A O 1
ATOM 1111 N N . SER A 1 136 ? 22.221 4.728 -31.252 1.00 97.56 136 SER A N 1
ATOM 1112 C CA . SER A 1 136 ? 23.613 4.574 -31.702 1.00 97.56 136 SER A CA 1
ATOM 1113 C C . SER A 1 136 ? 23.750 3.696 -32.948 1.00 97.56 136 SER A C 1
ATOM 1115 O O . SER A 1 136 ? 24.614 3.929 -33.790 1.00 97.56 136 SER A O 1
ATOM 1117 N N . ARG A 1 137 ? 22.887 2.682 -33.077 1.00 97.88 137 ARG A N 1
ATOM 1118 C CA . ARG A 1 137 ? 22.852 1.823 -34.255 1.00 97.88 137 ARG A CA 1
ATOM 1119 C C . ARG A 1 137 ? 22.246 2.557 -35.445 1.00 97.88 137 ARG A C 1
ATOM 1121 O O . ARG A 1 137 ? 22.818 2.510 -36.525 1.00 97.88 137 ARG A O 1
ATOM 1128 N N . GLU A 1 138 ? 21.122 3.243 -35.253 1.00 97.81 138 GLU A N 1
ATOM 1129 C CA . GLU A 1 138 ? 20.466 4.007 -36.318 1.00 97.81 138 GLU A CA 1
ATOM 1130 C C . GLU A 1 138 ? 21.373 5.117 -36.862 1.00 97.81 138 GLU A C 1
ATOM 1132 O O . GLU A 1 138 ? 21.455 5.303 -38.074 1.00 97.81 138 GLU A O 1
ATOM 1137 N N . THR A 1 139 ? 22.114 5.821 -36.000 1.00 97.06 139 THR A N 1
ATOM 1138 C CA . THR A 1 139 ? 23.082 6.832 -36.449 1.00 97.06 139 THR A CA 1
ATOM 1139 C C . THR A 1 139 ? 24.240 6.209 -37.228 1.00 97.06 139 THR A C 1
ATOM 1141 O O . THR A 1 139 ? 24.630 6.746 -38.267 1.00 97.06 139 THR A O 1
ATOM 1144 N N . ALA A 1 140 ? 24.764 5.061 -36.789 1.00 96.94 140 ALA A N 1
ATOM 1145 C CA . ALA A 1 140 ? 25.785 4.322 -37.531 1.00 96.94 140 ALA A CA 1
ATOM 1146 C C . ALA A 1 140 ? 25.273 3.870 -38.913 1.00 96.94 140 ALA A C 1
ATOM 1148 O O . ALA A 1 140 ? 25.942 4.109 -39.918 1.00 96.94 140 ALA A O 1
ATOM 1149 N N . ASP A 1 141 ? 24.065 3.310 -38.987 1.00 97.56 141 ASP A N 1
ATOM 1150 C CA . ASP A 1 141 ? 23.460 2.852 -40.242 1.00 97.56 141 ASP A CA 1
ATOM 1151 C C . ASP A 1 141 ? 23.237 4.034 -41.213 1.00 97.56 141 ASP A C 1
ATOM 1153 O O . ASP A 1 141 ? 23.634 3.964 -42.379 1.00 97.56 141 ASP A O 1
ATOM 1157 N N . LEU A 1 142 ? 22.700 5.164 -40.729 1.00 97.00 142 LEU A N 1
ATOM 1158 C CA . LEU A 1 142 ? 22.486 6.374 -41.538 1.00 97.00 142 LEU A CA 1
ATOM 1159 C C . LEU A 1 142 ? 23.798 6.998 -42.033 1.00 97.00 142 LEU A C 1
ATOM 1161 O O . LEU A 1 142 ? 23.887 7.442 -43.180 1.00 97.00 142 LEU A O 1
ATOM 1165 N N . THR A 1 143 ? 24.833 7.043 -41.189 1.00 96.94 143 THR A N 1
ATOM 1166 C CA . THR A 1 143 ? 26.148 7.578 -41.591 1.00 96.94 143 THR A CA 1
ATOM 1167 C C . THR A 1 143 ? 26.812 6.687 -42.638 1.00 96.94 143 THR A C 1
ATOM 1169 O O . THR A 1 143 ? 27.391 7.198 -43.599 1.00 96.94 143 THR A O 1
ATOM 1172 N N . GLN A 1 144 ? 26.673 5.364 -42.510 1.00 97.31 144 GLN A N 1
ATOM 1173 C CA . GLN A 1 144 ? 27.154 4.409 -43.500 1.00 97.31 144 GLN A CA 1
ATOM 1174 C C . GLN A 1 144 ? 26.393 4.535 -44.826 1.00 97.31 144 GLN A C 1
ATOM 1176 O O . GLN A 1 144 ? 27.016 4.532 -45.888 1.00 97.31 144 GLN A O 1
ATOM 1181 N N . GLU A 1 145 ? 25.066 4.675 -44.794 1.00 97.81 145 GLU A N 1
ATOM 1182 C CA . GLU A 1 145 ? 24.254 4.880 -45.997 1.00 97.81 145 GLU A CA 1
ATOM 1183 C C . GLU A 1 145 ? 24.634 6.180 -46.718 1.00 97.81 145 GLU A C 1
ATOM 1185 O O . GLU A 1 145 ? 24.852 6.173 -47.934 1.00 97.81 145 GLU A O 1
ATOM 1190 N N . LEU A 1 146 ? 24.823 7.272 -45.970 1.00 96.75 146 LEU A N 1
ATOM 1191 C CA . LEU A 1 146 ? 25.297 8.539 -46.520 1.00 96.75 146 LEU A CA 1
ATOM 1192 C C . LEU A 1 146 ? 26.688 8.391 -47.151 1.00 96.75 146 LEU A C 1
ATOM 1194 O O . LEU A 1 146 ? 26.891 8.837 -48.279 1.00 96.75 146 LEU A O 1
ATOM 1198 N N . ALA A 1 147 ? 27.632 7.731 -46.471 1.00 96.75 147 ALA A N 1
ATOM 1199 C CA . ALA A 1 147 ? 28.972 7.478 -47.001 1.00 96.75 147 ALA A CA 1
ATOM 1200 C C . ALA A 1 147 ? 28.942 6.617 -48.278 1.00 96.75 147 ALA A C 1
ATOM 1202 O O . ALA A 1 147 ? 29.691 6.859 -49.223 1.00 96.75 147 ALA A O 1
ATOM 1203 N N . ASN A 1 148 ? 28.051 5.628 -48.349 1.00 97.25 148 ASN A N 1
ATOM 1204 C CA . ASN A 1 148 ? 27.872 4.812 -49.547 1.00 97.25 148 ASN A CA 1
ATOM 1205 C C . ASN A 1 148 ? 27.297 5.636 -50.709 1.00 97.25 148 ASN A C 1
ATOM 1207 O O . ASN A 1 148 ? 27.792 5.534 -51.833 1.00 97.25 148 ASN A O 1
ATOM 1211 N N . ALA A 1 149 ? 26.294 6.479 -50.448 1.00 96.62 149 ALA A N 1
ATOM 1212 C CA . ALA A 1 149 ? 25.683 7.342 -51.456 1.00 96.62 149 ALA A CA 1
ATOM 1213 C C . ALA A 1 149 ? 26.663 8.404 -51.990 1.00 96.62 149 ALA A C 1
ATOM 1215 O O . ALA A 1 149 ? 26.715 8.650 -53.202 1.00 96.62 149 ALA A O 1
ATOM 1216 N N . THR A 1 150 ? 27.481 9.006 -51.119 1.00 96.50 150 THR A N 1
ATOM 1217 C CA . THR A 1 150 ? 28.521 9.963 -51.529 1.00 96.50 150 THR A CA 1
ATOM 1218 C C . THR A 1 150 ? 29.617 9.274 -52.337 1.00 96.50 150 THR A C 1
ATOM 1220 O O . THR A 1 150 ? 29.958 9.756 -53.417 1.00 96.50 150 THR A O 1
ATOM 1223 N N . ASN A 1 151 ? 30.102 8.108 -51.898 1.00 96.56 151 ASN A N 1
ATOM 1224 C CA . ASN A 1 151 ? 31.086 7.318 -52.642 1.00 96.56 151 ASN A CA 1
ATOM 1225 C C . ASN A 1 151 ? 30.563 6.898 -54.023 1.00 96.56 151 ASN A C 1
ATOM 1227 O O . ASN A 1 151 ? 31.268 7.060 -55.020 1.00 96.56 151 ASN A O 1
ATOM 1231 N N . ALA A 1 152 ? 29.318 6.419 -54.112 1.00 96.62 152 ALA A N 1
ATOM 1232 C CA . ALA A 1 152 ? 28.687 6.073 -55.384 1.00 96.62 152 ALA A CA 1
ATOM 1233 C C . ALA A 1 152 ? 28.593 7.288 -56.321 1.00 96.62 152 ALA A C 1
ATOM 1235 O O . ALA A 1 152 ? 28.907 7.181 -57.508 1.00 96.62 152 ALA A O 1
ATOM 1236 N N . SER A 1 153 ? 28.237 8.459 -55.785 1.00 96.38 153 SER A N 1
ATOM 1237 C CA . SER A 1 153 ? 28.172 9.713 -56.546 1.00 96.38 153 SER A CA 1
ATOM 1238 C C . SER A 1 153 ? 29.552 10.168 -57.036 1.00 96.38 153 SER A C 1
ATOM 1240 O O . SER A 1 153 ? 29.693 10.565 -58.194 1.00 96.38 153 SER A O 1
ATOM 1242 N N . LEU A 1 154 ? 30.592 10.059 -56.200 1.00 95.56 154 LEU A N 1
ATOM 1243 C CA . LEU A 1 154 ? 31.975 10.375 -56.574 1.00 95.56 154 LEU A CA 1
ATOM 1244 C C . LEU A 1 154 ? 32.495 9.441 -57.671 1.00 95.56 154 LEU A C 1
ATOM 1246 O O . LEU A 1 154 ? 33.081 9.908 -58.649 1.00 95.56 154 LEU A O 1
ATOM 1250 N N . VAL A 1 155 ? 32.259 8.132 -57.543 1.00 96.12 155 VAL A N 1
ATOM 1251 C CA . VAL A 1 155 ? 32.635 7.149 -58.569 1.00 96.12 155 VAL A CA 1
ATOM 1252 C C . VAL A 1 155 ? 31.885 7.421 -59.871 1.00 96.12 155 VAL A C 1
ATOM 1254 O O . VAL A 1 155 ? 32.515 7.463 -60.924 1.00 96.12 155 VAL A O 1
ATOM 1257 N N . MET A 1 156 ? 30.576 7.684 -59.818 1.00 96.00 156 MET A N 1
ATOM 1258 C CA . MET A 1 156 ? 29.784 8.032 -61.002 1.00 96.00 156 MET A CA 1
ATOM 1259 C C . MET A 1 156 ? 30.305 9.304 -61.683 1.00 96.00 156 MET A C 1
ATOM 1261 O O . MET A 1 156 ? 30.446 9.337 -62.904 1.00 96.00 156 MET A O 1
ATOM 1265 N N . SER A 1 157 ? 30.656 10.332 -60.905 1.00 95.12 157 SER A N 1
ATOM 1266 C CA . SER A 1 157 ? 31.259 11.566 -61.420 1.00 95.12 157 SER A CA 1
ATOM 1267 C C . SER A 1 157 ? 32.586 11.286 -62.134 1.00 95.12 157 SER A C 1
ATOM 1269 O O . SER A 1 157 ? 32.749 11.672 -63.293 1.00 95.12 157 SER A O 1
ATOM 1271 N N . ARG A 1 158 ? 33.486 10.515 -61.508 1.00 94.69 158 ARG A N 1
ATOM 1272 C CA . ARG A 1 158 ? 34.781 10.108 -62.089 1.00 94.69 158 ARG A CA 1
ATOM 1273 C C . ARG A 1 158 ? 34.627 9.241 -63.348 1.00 94.69 158 ARG A C 1
ATOM 1275 O O . ARG A 1 158 ? 35.385 9.388 -64.307 1.00 94.69 158 ARG A O 1
ATOM 1282 N N . LEU A 1 159 ? 33.638 8.348 -63.386 1.00 95.44 159 LEU A N 1
ATOM 1283 C CA . LEU A 1 159 ? 33.320 7.567 -64.586 1.00 95.44 159 LEU A CA 1
ATOM 1284 C C . LEU A 1 159 ? 32.767 8.460 -65.700 1.00 95.44 159 LEU A C 1
ATOM 1286 O O . LEU A 1 159 ? 33.167 8.329 -66.851 1.00 95.44 159 LEU A O 1
ATOM 1290 N N . SER A 1 160 ? 31.896 9.414 -65.367 1.00 93.56 160 SER A N 1
ATOM 1291 C CA . SER A 1 160 ? 31.354 10.355 -66.347 1.00 93.56 160 SER A CA 1
ATOM 1292 C C . SER A 1 160 ? 32.433 11.270 -66.936 1.00 93.56 160 SER A C 1
ATOM 1294 O O . SER A 1 160 ? 32.417 11.522 -68.141 1.00 93.56 160 SER A O 1
ATOM 1296 N N . SER A 1 161 ? 33.395 11.730 -66.127 1.00 92.50 161 SER A N 1
ATOM 1297 C CA . SER A 1 161 ? 34.500 12.568 -66.599 1.00 92.50 161 SER A CA 1
ATOM 1298 C C . SER A 1 161 ? 35.474 11.774 -67.467 1.00 92.50 161 SER A C 1
ATOM 1300 O O . SER A 1 161 ? 35.811 12.226 -68.559 1.00 92.50 161 SER A O 1
ATOM 1302 N N . SER A 1 162 ? 35.851 10.559 -67.054 1.00 91.00 162 SER A N 1
ATOM 1303 C CA . SER A 1 162 ? 36.706 9.679 -67.866 1.00 91.00 162 SER A CA 1
ATOM 1304 C C . SER A 1 162 ? 36.045 9.257 -69.182 1.00 91.00 162 SER A C 1
ATOM 1306 O O . SER A 1 162 ? 36.709 9.255 -70.215 1.00 91.00 162 SER A O 1
ATOM 1308 N N . LEU A 1 163 ? 34.737 8.982 -69.189 1.00 91.56 163 LEU A N 1
ATOM 1309 C CA . LEU A 1 163 ? 33.991 8.676 -70.411 1.00 91.56 163 LEU A CA 1
ATOM 1310 C C . LEU A 1 163 ? 33.918 9.884 -71.352 1.00 91.56 163 LEU A C 1
ATOM 1312 O O . LEU A 1 163 ? 34.149 9.737 -72.549 1.00 91.56 163 LEU A O 1
ATOM 1316 N N . ARG A 1 164 ? 33.647 11.089 -70.830 1.00 89.69 164 ARG A N 1
ATOM 1317 C CA . ARG A 1 164 ? 33.687 12.319 -71.641 1.00 89.69 164 ARG A CA 1
ATOM 1318 C C . ARG A 1 164 ? 35.082 12.569 -72.215 1.00 89.69 164 ARG A C 1
ATOM 1320 O O . ARG A 1 164 ? 35.183 12.936 -73.380 1.00 89.69 164 ARG A O 1
ATOM 1327 N N . ALA A 1 165 ? 36.139 12.342 -71.434 1.00 86.25 165 ALA A N 1
ATOM 1328 C CA . ALA A 1 165 ? 37.516 12.465 -71.907 1.00 86.25 165 ALA A CA 1
ATOM 1329 C C . ALA A 1 165 ? 37.838 11.449 -73.018 1.00 86.25 165 ALA A C 1
ATOM 1331 O O . ALA A 1 165 ? 38.436 11.819 -74.024 1.00 86.25 165 ALA A O 1
ATOM 1332 N N . ALA A 1 166 ? 37.390 10.196 -72.882 1.00 87.62 166 ALA A N 1
ATOM 1333 C CA . ALA A 1 166 ? 37.569 9.166 -73.905 1.00 87.62 166 ALA A CA 1
ATOM 1334 C C . ALA A 1 166 ? 36.827 9.494 -75.214 1.00 87.62 166 ALA A C 1
ATOM 1336 O O . ALA A 1 166 ? 37.411 9.367 -76.286 1.00 87.62 166 ALA A O 1
ATOM 1337 N N . LEU A 1 167 ? 35.577 9.971 -75.135 1.00 87.19 167 LEU A N 1
ATOM 1338 C CA . LEU A 1 167 ? 34.805 10.391 -76.315 1.00 87.19 167 LEU A CA 1
ATOM 1339 C C . LEU A 1 167 ? 35.434 11.596 -77.032 1.00 87.19 167 LEU A C 1
ATOM 1341 O O . LEU A 1 167 ? 35.408 11.661 -78.257 1.00 87.19 167 LEU A O 1
ATOM 1345 N N . ARG A 1 168 ? 36.019 12.543 -76.286 1.00 85.06 168 ARG A N 1
ATOM 1346 C CA . ARG A 1 168 ? 36.748 13.684 -76.869 1.00 85.06 168 ARG A CA 1
ATOM 1347 C C . ARG A 1 168 ? 38.029 13.245 -77.581 1.00 85.06 168 ARG A C 1
ATOM 1349 O O . ARG A 1 168 ? 38.256 13.658 -78.714 1.00 85.06 168 ARG A O 1
ATOM 1356 N N . LEU A 1 169 ? 38.795 12.341 -76.963 1.00 85.44 169 LEU A N 1
ATOM 1357 C CA . LEU A 1 169 ? 39.975 11.728 -77.582 1.00 85.44 169 LEU A CA 1
ATOM 1358 C C . LEU A 1 169 ? 39.626 10.979 -78.878 1.00 85.44 169 LEU A C 1
ATOM 1360 O O . LEU A 1 169 ? 40.353 11.093 -79.861 1.00 85.44 169 LEU A O 1
ATOM 1364 N N . GLU A 1 170 ? 38.509 10.244 -78.902 1.00 84.44 170 GLU A N 1
ATOM 1365 C CA . GLU A 1 170 ? 38.011 9.575 -80.115 1.00 84.44 170 GLU A CA 1
ATOM 1366 C C . GLU A 1 170 ? 37.616 10.585 -81.208 1.00 84.44 170 GLU A C 1
ATOM 1368 O O . GLU A 1 170 ? 37.887 10.363 -82.387 1.00 84.44 170 GLU A O 1
ATOM 1373 N N . GLY A 1 171 ? 37.036 11.724 -80.818 1.00 83.69 171 GLY A N 1
ATOM 1374 C CA . GLY A 1 171 ? 36.698 12.837 -81.709 1.00 83.69 171 GLY A CA 1
ATOM 1375 C C . GLY A 1 171 ? 37.896 13.637 -82.236 1.00 83.69 171 GLY A C 1
ATOM 1376 O O . GLY A 1 171 ? 37.701 14.541 -83.048 1.00 83.69 171 GLY A O 1
ATOM 1377 N N . GLY A 1 172 ? 39.123 13.313 -81.811 1.00 78.19 172 GLY A N 1
ATOM 1378 C CA . GLY A 1 172 ? 40.349 14.011 -82.210 1.00 78.19 172 GLY A CA 1
ATOM 1379 C C . GLY A 1 172 ? 40.607 15.325 -81.463 1.00 78.19 172 GLY A C 1
ATOM 1380 O O . GLY A 1 172 ? 41.497 16.076 -81.861 1.00 78.19 172 GLY A O 1
ATOM 1381 N N . GLU A 1 173 ? 39.857 15.606 -80.395 1.00 73.56 173 GLU A N 1
ATOM 1382 C CA . GLU A 1 173 ? 40.076 16.748 -79.504 1.00 73.56 173 GLU A CA 1
ATOM 1383 C C . GLU A 1 173 ? 41.016 16.329 -78.357 1.00 73.56 173 GLU A C 1
ATOM 1385 O O . GLU A 1 173 ? 40.798 15.305 -77.702 1.00 73.56 173 GLU A O 1
ATOM 1390 N N . GLU A 1 174 ? 42.080 17.102 -78.101 1.00 65.19 174 GLU A N 1
ATOM 1391 C CA . GLU A 1 174 ? 42.922 16.889 -76.916 1.00 65.19 174 GLU A CA 1
ATOM 1392 C C . GLU A 1 174 ? 42.075 17.102 -75.650 1.00 65.19 174 GLU A C 1
ATOM 1394 O O . GLU A 1 174 ? 41.300 18.063 -75.584 1.00 65.19 174 GLU A O 1
ATOM 1399 N N . PRO A 1 175 ? 42.186 16.227 -74.634 1.00 60.19 175 PRO A N 1
ATOM 1400 C CA . PRO A 1 175 ? 41.463 16.422 -73.395 1.00 60.19 175 PRO A CA 1
ATOM 1401 C C . PRO A 1 175 ? 42.001 17.706 -72.774 1.00 60.19 175 PRO A C 1
ATOM 1403 O O . PRO A 1 175 ? 43.186 17.776 -72.443 1.00 60.19 175 PRO A O 1
ATOM 1406 N N . GLU A 1 176 ? 41.146 18.725 -72.626 1.00 59.03 176 GLU A N 1
ATOM 1407 C CA . GLU A 1 176 ? 41.478 19.864 -71.778 1.00 59.03 176 GLU A CA 1
ATOM 1408 C C . GLU A 1 176 ? 41.988 19.284 -70.460 1.00 59.03 176 GLU A C 1
ATOM 1410 O O . GLU A 1 176 ? 41.298 18.488 -69.815 1.00 59.03 176 GLU A O 1
ATOM 1415 N N . SER A 1 177 ? 43.234 19.615 -70.113 1.00 56.75 177 SER A N 1
ATOM 1416 C CA . SER A 1 177 ? 43.744 19.429 -68.765 1.00 56.75 177 SER A CA 1
ATOM 1417 C C . SER A 1 177 ? 42.766 20.171 -67.876 1.00 56.75 177 SER A C 1
ATOM 1419 O O . SER A 1 177 ? 42.864 21.392 -67.762 1.00 56.75 177 SER A O 1
ATOM 1421 N N . GLU A 1 178 ? 41.797 19.437 -67.324 1.00 55.59 178 GLU A N 1
ATOM 1422 C CA . GLU A 1 178 ? 40.887 19.913 -66.296 1.00 55.59 178 GLU A CA 1
ATOM 1423 C C . GLU A 1 178 ? 41.754 20.740 -65.347 1.00 55.59 178 GLU A C 1
ATOM 1425 O O . GLU A 1 178 ? 42.739 20.237 -64.791 1.00 55.59 178 GLU A O 1
ATOM 1430 N N . GLY A 1 179 ? 41.467 22.045 -65.280 1.00 55.47 179 GLY A N 1
ATOM 1431 C CA . GLY A 1 179 ? 42.100 22.950 -64.330 1.00 55.47 179 GLY A CA 1
ATOM 1432 C C . GLY A 1 179 ? 42.007 22.372 -62.915 1.00 55.47 179 GLY A C 1
ATOM 1433 O O . GLY A 1 179 ? 41.307 21.376 -62.714 1.00 55.47 179 GLY A O 1
ATOM 1434 N N . PRO A 1 180 ? 42.723 22.965 -61.943 1.00 47.88 180 PRO A N 1
ATOM 1435 C CA . PRO A 1 180 ? 42.995 22.355 -60.642 1.00 47.88 180 PRO A CA 1
ATOM 1436 C C . PRO A 1 180 ? 41.750 21.639 -60.136 1.00 47.88 180 PRO A C 1
ATOM 1438 O O . PRO A 1 180 ? 40.684 22.253 -60.021 1.00 47.88 180 PRO A O 1
ATOM 1441 N N . ARG A 1 181 ? 41.889 20.315 -59.969 1.00 54.19 181 ARG A N 1
ATOM 1442 C CA . ARG A 1 181 ? 40.825 19.416 -59.527 1.00 54.19 181 ARG A CA 1
ATOM 1443 C C . ARG A 1 181 ? 40.029 20.133 -58.450 1.00 54.19 181 ARG A C 1
ATOM 1445 O O . ARG A 1 181 ? 40.610 20.729 -57.552 1.00 54.19 181 ARG A O 1
ATOM 1452 N N . SER A 1 182 ? 38.716 19.973 -58.439 1.00 53.22 182 SER A N 1
ATOM 1453 C CA . SER A 1 182 ? 37.901 20.360 -57.283 1.00 53.22 182 SER A CA 1
ATOM 1454 C C . SER A 1 182 ? 38.350 19.694 -55.963 1.00 53.22 182 SER A C 1
ATOM 1456 O O . SER A 1 182 ? 37.814 20.029 -54.916 1.00 53.22 182 SER A O 1
ATOM 1458 N N . GLU A 1 183 ? 39.318 18.767 -56.003 1.00 51.53 183 GLU A N 1
ATOM 1459 C CA . GLU A 1 183 ? 40.061 18.246 -54.847 1.00 51.53 183 GLU A CA 1
ATOM 1460 C C . GLU A 1 183 ? 41.030 19.291 -54.226 1.00 51.53 183 GLU A C 1
ATOM 1462 O O . GLU A 1 183 ? 41.225 19.242 -53.019 1.00 51.53 183 GLU A O 1
ATOM 1467 N N . ASP A 1 184 ? 41.544 20.279 -54.979 1.00 48.06 184 ASP A N 1
ATOM 1468 C CA . ASP A 1 184 ? 42.446 21.352 -54.491 1.00 48.06 184 ASP A CA 1
ATOM 1469 C C . ASP A 1 184 ? 41.705 22.602 -53.971 1.00 48.06 184 ASP A C 1
ATOM 1471 O O . ASP A 1 184 ? 42.273 23.417 -53.249 1.00 48.06 184 ASP A O 1
ATOM 1475 N N . LEU A 1 185 ? 40.417 22.776 -54.292 1.00 51.12 185 LEU A N 1
ATOM 1476 C CA . LEU A 1 185 ? 39.601 23.886 -53.760 1.00 51.12 185 LEU A CA 1
ATOM 1477 C C . LEU A 1 185 ? 38.967 23.578 -52.394 1.00 51.12 185 LEU A C 1
ATOM 1479 O O . LEU A 1 185 ? 38.187 24.381 -51.881 1.00 51.12 185 LEU A O 1
ATOM 1483 N N . LEU A 1 186 ? 39.295 22.430 -51.799 1.00 52.34 186 LEU A N 1
ATOM 1484 C CA . LEU A 1 186 ? 38.843 22.055 -50.460 1.00 52.34 186 LEU A CA 1
ATOM 1485 C C . LEU A 1 186 ? 39.874 22.365 -49.359 1.00 52.34 186 LEU A C 1
ATOM 1487 O O . LEU A 1 186 ? 39.566 22.118 -48.196 1.00 52.34 186 LEU A O 1
ATOM 1491 N N . ASP A 1 187 ? 41.040 22.941 -49.689 1.00 55.66 187 ASP A N 1
ATOM 1492 C CA . ASP A 1 187 ? 42.155 23.102 -48.735 1.00 55.66 187 ASP A CA 1
ATOM 1493 C C . ASP A 1 187 ? 42.492 24.546 -48.312 1.00 55.66 187 ASP A C 1
ATOM 1495 O O . ASP A 1 187 ? 43.445 24.767 -47.582 1.00 55.66 187 ASP A O 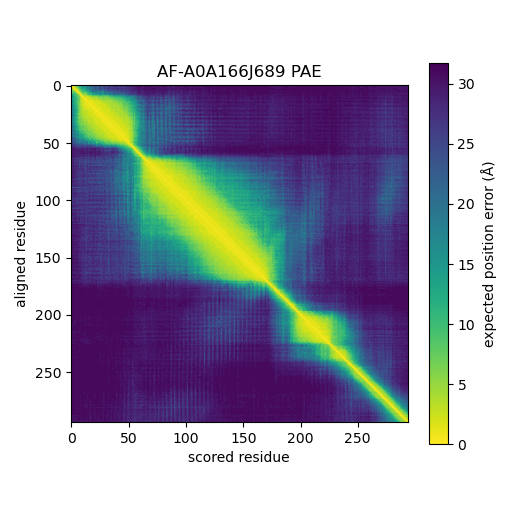1
ATOM 1499 N N . GLU A 1 188 ? 41.711 25.567 -48.671 1.00 52.44 188 GLU A N 1
ATOM 1500 C CA . GLU A 1 188 ? 41.987 26.931 -48.180 1.00 52.44 188 GLU A CA 1
ATOM 1501 C C . GLU A 1 188 ? 40.684 27.688 -47.862 1.00 52.44 188 GLU A C 1
ATOM 1503 O O . GLU A 1 188 ? 40.073 28.366 -48.689 1.00 52.44 188 GLU A O 1
ATOM 1508 N N . GLY A 1 189 ? 40.256 27.602 -46.598 1.00 53.03 189 GLY A N 1
ATOM 1509 C CA . GLY A 1 189 ? 39.773 28.804 -45.912 1.00 53.03 189 GLY A CA 1
ATOM 1510 C C . GLY A 1 189 ? 38.270 29.080 -45.801 1.00 53.03 189 GLY A C 1
ATOM 1511 O O . GLY A 1 189 ? 37.931 30.171 -45.342 1.00 53.03 189 GLY A O 1
ATOM 1512 N N . ARG A 1 190 ? 37.353 28.155 -46.128 1.00 51.72 190 ARG A N 1
ATOM 1513 C CA . ARG A 1 190 ? 35.933 28.237 -45.687 1.00 51.72 190 ARG A CA 1
ATOM 1514 C C . ARG A 1 190 ? 35.285 26.873 -45.423 1.00 51.72 190 ARG A C 1
ATOM 1516 O O . ARG A 1 190 ? 34.173 26.601 -45.864 1.00 51.72 190 ARG A O 1
ATOM 1523 N N . GLY A 1 191 ? 35.950 26.028 -44.644 1.00 43.91 191 GLY A N 1
ATOM 1524 C CA . GLY A 1 191 ? 35.237 25.000 -43.895 1.00 43.91 191 GLY A CA 1
ATOM 1525 C C . GLY A 1 191 ? 34.471 25.685 -42.769 1.00 43.91 191 GLY A C 1
ATOM 1526 O O . GLY A 1 191 ? 35.082 26.323 -41.912 1.00 43.91 191 GLY A O 1
ATOM 1527 N N . TYR A 1 192 ? 33.144 25.585 -42.759 1.00 50.09 192 TYR A N 1
ATOM 1528 C CA . TYR A 1 192 ? 32.404 25.746 -41.513 1.00 50.09 192 TYR A CA 1
ATOM 1529 C C . TYR A 1 192 ? 32.957 24.653 -40.589 1.00 50.09 192 TYR A C 1
ATOM 1531 O O . TYR A 1 192 ? 32.616 23.483 -40.755 1.00 50.09 192 TYR A O 1
ATOM 1539 N N . LYS A 1 193 ? 33.892 25.003 -39.696 1.00 52.47 193 LYS A N 1
ATOM 1540 C CA . LYS A 1 193 ? 34.229 24.154 -38.556 1.00 52.47 193 LYS A CA 1
ATOM 1541 C C . LYS A 1 193 ? 32.953 24.100 -37.732 1.00 52.47 193 LYS A C 1
ATOM 1543 O O . LYS A 1 193 ? 32.664 25.010 -36.959 1.00 52.47 193 LYS A O 1
ATOM 1548 N N . GLY A 1 194 ? 32.132 23.089 -38.005 1.00 52.94 194 GLY A N 1
ATOM 1549 C CA . GLY A 1 194 ? 31.150 22.643 -37.036 1.00 52.94 194 GLY A CA 1
ATOM 1550 C C . GLY A 1 194 ? 31.871 22.406 -35.706 1.00 52.94 194 GLY A C 1
ATOM 1551 O O . GLY A 1 194 ? 33.076 22.140 -35.731 1.00 52.94 194 GLY A O 1
ATOM 1552 N N . PRO A 1 195 ? 31.162 22.566 -34.579 1.00 48.19 195 PRO A N 1
ATOM 1553 C CA . PRO A 1 195 ? 31.746 22.387 -33.253 1.00 48.19 195 PRO A CA 1
ATOM 1554 C C . PRO A 1 195 ? 32.531 21.076 -33.245 1.00 48.19 195 PRO A C 1
ATOM 1556 O O . PRO A 1 195 ? 32.010 20.094 -33.765 1.00 48.19 195 PRO A O 1
ATOM 1559 N N . ASP A 1 196 ? 33.770 21.045 -32.750 1.00 54.19 196 ASP A N 1
ATOM 1560 C CA . ASP A 1 196 ? 34.539 19.800 -32.638 1.00 54.19 196 ASP A CA 1
ATOM 1561 C C . ASP A 1 196 ? 33.697 18.833 -31.762 1.00 54.19 196 ASP A C 1
ATOM 1563 O O . ASP A 1 196 ? 33.598 18.995 -30.543 1.00 54.19 196 ASP A O 1
ATOM 1567 N N . THR A 1 197 ? 32.964 17.912 -32.412 1.00 57.06 197 THR A N 1
ATOM 1568 C CA . THR A 1 197 ? 31.621 17.438 -31.984 1.00 57.06 197 THR A CA 1
ATOM 1569 C C . THR A 1 197 ? 31.602 16.493 -30.788 1.00 57.06 197 THR A C 1
ATOM 1571 O O . THR A 1 197 ? 30.533 16.053 -30.379 1.00 57.06 197 THR A O 1
ATOM 1574 N N . GLU A 1 198 ? 32.755 16.177 -30.218 1.00 55.00 198 GLU A N 1
ATOM 1575 C CA . GLU A 1 198 ? 32.838 15.384 -28.990 1.00 55.00 198 GLU A CA 1
ATOM 1576 C C . GLU A 1 198 ? 33.265 16.281 -27.835 1.00 55.00 198 GLU A C 1
ATOM 1578 O O . GLU A 1 198 ? 32.544 16.392 -26.857 1.00 55.00 198 GLU A O 1
ATOM 1583 N N . THR A 1 199 ? 34.335 17.064 -27.987 1.00 57.84 199 THR A N 1
ATOM 1584 C CA . THR A 1 199 ? 34.832 17.930 -26.910 1.00 57.84 199 THR A CA 1
ATOM 1585 C C . THR A 1 199 ? 33.939 19.134 -26.614 1.00 57.84 199 THR A C 1
ATOM 1587 O O . THR A 1 199 ? 33.824 19.524 -25.456 1.00 57.84 199 THR A O 1
ATOM 1590 N N . GLU A 1 200 ? 33.297 19.738 -27.622 1.00 58.28 200 GLU A N 1
ATOM 1591 C CA . GLU A 1 200 ? 32.373 20.861 -27.384 1.00 58.28 200 GLU A CA 1
ATOM 1592 C C . GLU A 1 200 ? 30.996 20.395 -26.904 1.00 58.28 200 GLU A C 1
ATOM 1594 O O . GLU A 1 200 ? 30.354 21.092 -26.120 1.00 58.28 200 GLU A O 1
ATOM 1599 N N . VAL A 1 201 ? 30.558 19.205 -27.327 1.00 59.72 201 VAL A N 1
ATOM 1600 C CA . VAL A 1 201 ? 29.316 18.589 -26.841 1.00 59.72 201 VAL A CA 1
ATOM 1601 C C . VAL A 1 201 ? 29.503 18.080 -25.413 1.00 59.72 201 VAL A C 1
ATOM 1603 O O . VAL A 1 201 ? 28.642 18.332 -24.575 1.00 59.72 201 VAL A O 1
ATOM 1606 N N . ASP A 1 202 ? 30.648 17.469 -25.104 1.00 68.44 202 ASP A N 1
ATOM 1607 C CA . ASP A 1 202 ? 31.019 17.066 -23.746 1.00 68.44 202 ASP A CA 1
ATOM 1608 C C . ASP A 1 202 ? 31.184 18.285 -22.838 1.00 68.44 202 ASP A C 1
ATOM 1610 O O . ASP A 1 202 ? 30.664 18.289 -21.726 1.00 68.44 202 ASP A O 1
ATOM 1614 N N . TRP A 1 203 ? 31.796 19.371 -23.325 1.00 78.75 203 TRP A N 1
ATOM 1615 C CA . TRP A 1 203 ? 31.854 20.636 -22.590 1.00 78.75 203 TRP A CA 1
ATOM 1616 C C . TRP A 1 203 ? 30.460 21.228 -22.354 1.00 78.75 203 TRP A C 1
ATOM 1618 O O . TRP A 1 203 ? 30.168 21.678 -21.245 1.00 78.75 203 TRP A O 1
ATOM 1628 N N . ALA A 1 204 ? 29.583 21.235 -23.361 1.00 76.56 204 ALA A N 1
ATOM 1629 C CA . ALA A 1 204 ? 28.221 21.735 -23.207 1.00 76.56 204 ALA A CA 1
ATOM 1630 C C . ALA A 1 204 ? 27.429 20.896 -22.192 1.00 76.56 204 ALA A C 1
ATOM 1632 O O . ALA A 1 204 ? 26.775 21.459 -21.315 1.00 76.56 204 ALA A O 1
ATOM 1633 N N . LEU A 1 205 ? 27.546 19.568 -22.252 1.00 82.38 205 LEU A N 1
ATOM 1634 C CA . LEU A 1 205 ? 26.861 18.644 -21.350 1.00 82.38 205 LEU A CA 1
ATOM 1635 C C . LEU A 1 205 ? 27.400 18.736 -19.914 1.00 82.38 205 LEU A C 1
ATOM 1637 O O . LEU A 1 205 ? 26.623 18.786 -18.960 1.00 82.38 205 LEU A O 1
ATOM 1641 N N . GLU A 1 206 ? 28.723 18.800 -19.747 1.00 83.00 206 GLU A N 1
ATOM 1642 C CA . GLU A 1 206 ? 29.380 18.974 -18.449 1.00 83.00 206 GLU A CA 1
ATOM 1643 C C . GLU A 1 206 ? 29.010 20.331 -17.840 1.00 83.00 206 GLU A C 1
ATOM 1645 O O . GLU A 1 206 ? 28.650 20.410 -16.665 1.00 83.00 206 GLU A O 1
ATOM 1650 N N . ARG A 1 207 ? 28.959 21.387 -18.660 1.00 87.50 207 ARG A N 1
ATOM 1651 C CA . ARG A 1 207 ? 28.485 22.714 -18.255 1.00 87.50 207 ARG A CA 1
ATOM 1652 C C . ARG A 1 207 ? 27.021 22.697 -17.818 1.00 87.50 207 ARG A C 1
ATOM 1654 O O . ARG A 1 207 ? 26.694 23.345 -16.828 1.00 87.50 207 ARG A O 1
ATOM 1661 N N . GLU A 1 208 ? 26.143 21.988 -18.521 1.00 86.25 208 GLU A N 1
ATOM 1662 C CA . GLU A 1 208 ? 24.732 21.861 -18.132 1.00 86.25 208 GLU A CA 1
ATOM 1663 C C . GLU A 1 208 ? 24.562 21.065 -16.830 1.00 86.25 208 GLU A C 1
ATOM 1665 O O . GLU A 1 208 ? 23.794 21.472 -15.956 1.00 86.25 208 GLU A O 1
ATOM 1670 N N . CYS A 1 209 ? 25.327 19.987 -16.640 1.00 86.81 209 CYS A N 1
ATOM 1671 C CA . CYS A 1 209 ? 25.327 19.218 -15.392 1.00 86.81 209 CYS A CA 1
ATOM 1672 C C . CYS A 1 209 ? 25.824 20.054 -14.201 1.00 86.81 209 CYS A C 1
ATOM 1674 O O . CYS A 1 209 ? 25.222 20.025 -13.123 1.00 86.81 209 CYS A O 1
ATOM 1676 N N . GLU A 1 210 ? 26.898 20.822 -14.402 1.00 90.75 210 GLU A N 1
ATOM 1677 C CA . GLU A 1 210 ? 27.453 21.742 -13.408 1.00 90.75 210 GLU A CA 1
ATOM 1678 C C . GLU A 1 210 ? 26.437 22.841 -13.054 1.00 90.75 210 GLU A C 1
ATOM 1680 O O . GLU A 1 210 ? 26.212 23.121 -11.876 1.00 90.75 210 GLU A O 1
ATOM 1685 N N . LEU A 1 211 ? 25.755 23.419 -14.053 1.00 88.25 211 LEU A N 1
ATOM 1686 C CA . LEU A 1 211 ? 24.723 24.438 -13.844 1.00 88.25 211 LEU A CA 1
ATOM 1687 C C . LEU A 1 211 ? 23.553 23.912 -13.012 1.00 88.25 211 LEU A C 1
ATOM 1689 O O . LEU A 1 211 ? 23.188 24.560 -12.037 1.00 88.25 211 LEU A O 1
ATOM 1693 N N . VAL A 1 212 ? 23.017 22.727 -13.315 1.00 90.62 212 VAL A N 1
ATOM 1694 C CA . VAL A 1 212 ? 21.902 22.141 -12.544 1.00 90.62 212 VAL A CA 1
ATOM 1695 C C . VAL A 1 212 ? 22.307 21.865 -11.093 1.00 90.62 212 VAL A C 1
ATOM 1697 O O . VAL A 1 212 ? 21.531 22.095 -10.161 1.00 90.62 212 VAL A O 1
ATOM 1700 N N . ARG A 1 213 ? 23.541 21.396 -10.870 1.00 92.75 213 ARG A N 1
ATOM 1701 C CA . ARG A 1 213 ? 24.072 21.194 -9.517 1.00 92.75 213 ARG A CA 1
ATOM 1702 C C . ARG A 1 213 ? 24.181 22.519 -8.760 1.00 92.75 213 ARG A C 1
ATOM 1704 O O . ARG A 1 213 ? 23.721 22.598 -7.621 1.00 92.75 213 ARG A O 1
ATOM 1711 N N . LEU A 1 214 ? 24.753 23.542 -9.395 1.00 88.81 214 LEU A N 1
ATOM 1712 C CA . LEU A 1 214 ? 24.914 24.877 -8.816 1.00 88.81 214 LEU A CA 1
ATOM 1713 C C . LEU A 1 214 ? 23.576 25.596 -8.611 1.00 88.81 214 LEU A C 1
ATOM 1715 O O . LEU A 1 214 ? 23.451 26.382 -7.674 1.00 88.81 214 LEU A O 1
ATOM 1719 N N . GLU A 1 215 ? 22.571 25.344 -9.448 1.00 85.94 215 GLU A N 1
ATOM 1720 C CA . GLU A 1 215 ? 21.206 25.845 -9.270 1.00 85.94 215 GLU A CA 1
ATOM 1721 C C . GLU A 1 215 ? 20.557 25.220 -8.039 1.00 85.94 215 GLU A C 1
ATOM 1723 O O . GLU A 1 215 ? 20.049 25.948 -7.189 1.00 85.94 215 GLU A O 1
ATOM 1728 N N . LYS A 1 216 ? 20.664 23.897 -7.877 1.00 88.88 216 LYS A N 1
ATOM 1729 C CA 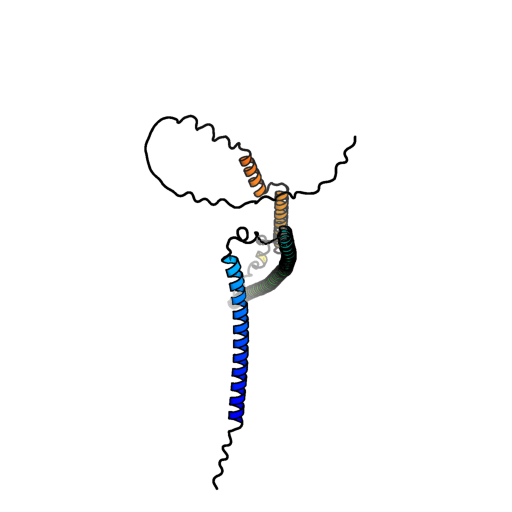. LYS A 1 216 ? 20.146 23.198 -6.696 1.00 88.88 216 LYS A CA 1
ATOM 1730 C C . LYS A 1 216 ? 20.848 23.637 -5.409 1.00 88.88 216 LYS A C 1
ATOM 1732 O O . LYS A 1 216 ? 20.190 23.891 -4.402 1.00 88.88 216 LYS A O 1
ATOM 1737 N N . GLU A 1 217 ? 22.172 23.778 -5.442 1.00 87.12 217 GLU A N 1
ATOM 1738 C CA . GLU A 1 217 ? 22.939 24.292 -4.304 1.00 87.12 217 GLU A CA 1
ATOM 1739 C C . GLU A 1 217 ? 22.565 25.749 -3.995 1.00 87.12 217 GLU A C 1
ATOM 1741 O O . GLU A 1 217 ? 22.336 26.094 -2.838 1.00 87.12 217 GLU A O 1
ATOM 1746 N N . ASN A 1 218 ? 22.394 26.605 -5.011 1.00 82.50 218 ASN A N 1
ATOM 1747 C CA . ASN A 1 218 ? 21.896 27.967 -4.810 1.00 82.50 218 ASN A CA 1
ATOM 1748 C C . ASN A 1 218 ? 20.468 28.004 -4.267 1.00 82.50 218 ASN A C 1
ATOM 1750 O O . ASN A 1 218 ? 20.152 28.887 -3.474 1.00 82.50 218 ASN A O 1
ATOM 1754 N N . GLU A 1 219 ? 19.590 27.090 -4.669 1.00 84.00 219 GLU A N 1
ATOM 1755 C CA . GLU A 1 219 ? 18.245 26.965 -4.109 1.00 84.00 219 GLU A CA 1
ATOM 1756 C C . GLU A 1 219 ? 18.286 26.554 -2.637 1.00 84.00 219 GLU A C 1
ATOM 1758 O O . GLU A 1 219 ? 17.575 27.135 -1.815 1.00 84.00 219 GLU A O 1
ATOM 1763 N N . GLU A 1 220 ? 19.152 25.610 -2.274 1.00 82.81 220 GLU A N 1
ATOM 1764 C CA . GLU A 1 220 ? 19.367 25.193 -0.889 1.00 82.81 220 GLU A CA 1
ATOM 1765 C C . GLU A 1 220 ? 19.988 26.318 -0.047 1.00 82.81 220 GLU A C 1
ATOM 1767 O O . GLU A 1 220 ? 19.506 26.597 1.053 1.00 82.81 220 GLU A O 1
ATOM 1772 N N . LEU A 1 221 ? 20.972 27.051 -0.577 1.00 81.50 221 LEU A N 1
ATOM 1773 C CA . LEU A 1 221 ? 21.542 28.246 0.054 1.00 81.50 221 LEU A CA 1
ATOM 1774 C C . LEU A 1 221 ? 20.498 29.364 0.188 1.00 81.50 221 LEU A C 1
ATOM 1776 O O . LEU A 1 221 ? 20.417 30.006 1.233 1.00 81.50 221 LEU A O 1
ATOM 1780 N N . ARG A 1 222 ? 19.646 29.578 -0.823 1.00 77.25 222 ARG A N 1
ATOM 1781 C CA . ARG A 1 222 ? 18.523 30.533 -0.772 1.00 77.25 222 ARG A CA 1
ATOM 1782 C C . ARG A 1 222 ? 17.457 30.116 0.237 1.00 77.25 222 ARG A C 1
ATOM 1784 O O . ARG A 1 222 ? 16.848 30.998 0.846 1.00 77.25 222 ARG A O 1
ATOM 1791 N N . ARG A 1 223 ? 17.251 28.811 0.443 1.00 74.44 223 ARG A N 1
ATOM 1792 C CA . ARG A 1 223 ? 16.386 28.253 1.492 1.00 74.44 223 ARG A CA 1
ATOM 1793 C C . ARG A 1 223 ? 16.992 28.490 2.877 1.00 74.44 223 ARG A C 1
ATOM 1795 O O . ARG A 1 223 ? 16.301 28.999 3.750 1.00 74.44 223 ARG A O 1
ATOM 1802 N N . MET A 1 224 ? 18.285 28.219 3.061 1.00 74.25 224 MET A N 1
ATOM 1803 C CA . MET A 1 224 ? 18.991 28.434 4.334 1.00 74.25 224 MET A CA 1
ATOM 1804 C C . MET A 1 224 ? 19.138 29.917 4.705 1.00 74.25 224 MET A C 1
ATOM 1806 O O . MET A 1 224 ? 19.049 30.269 5.877 1.00 74.25 224 MET A O 1
ATOM 1810 N N . LEU A 1 225 ? 19.329 30.798 3.719 1.00 70.75 225 LEU A N 1
ATOM 1811 C CA . LEU A 1 225 ? 19.429 32.248 3.920 1.00 70.75 225 LEU A CA 1
ATOM 1812 C C . LEU A 1 225 ? 18.060 32.953 3.945 1.00 70.75 225 LEU A C 1
ATOM 1814 O O . LEU A 1 225 ? 18.007 34.167 4.142 1.00 70.75 225 LEU A O 1
ATOM 1818 N N . GLY A 1 226 ? 16.953 32.226 3.736 1.00 63.75 226 GLY A N 1
ATOM 1819 C CA . GLY A 1 226 ? 15.597 32.788 3.749 1.00 63.75 226 GLY A CA 1
ATOM 1820 C C . GLY A 1 226 ? 15.335 33.825 2.645 1.00 63.75 226 GLY A C 1
ATOM 1821 O O . GLY A 1 226 ? 14.503 34.716 2.815 1.00 63.75 226 GLY A O 1
ATOM 1822 N N . VAL A 1 227 ? 16.063 33.744 1.524 1.00 63.38 227 VAL A N 1
ATOM 1823 C CA . VAL A 1 227 ? 15.947 34.651 0.359 1.00 63.38 227 VAL A CA 1
ATOM 1824 C C . VAL A 1 227 ? 15.162 34.001 -0.794 1.00 63.38 227 VAL A C 1
ATOM 1826 O O . VAL A 1 227 ? 14.901 34.637 -1.812 1.00 63.38 227 VAL A O 1
ATOM 1829 N N . GLY A 1 228 ? 14.749 32.738 -0.647 1.00 64.31 228 GLY A N 1
ATOM 1830 C CA . GLY A 1 228 ? 13.841 32.074 -1.587 1.00 64.31 228 GLY A CA 1
ATOM 1831 C C . GLY A 1 228 ? 12.465 32.750 -1.672 1.00 64.31 228 GLY A C 1
ATOM 1832 O O . GLY A 1 228 ? 12.091 33.536 -0.799 1.00 64.31 228 GLY A O 1
ATOM 1833 N N . ALA A 1 229 ? 11.688 32.428 -2.712 1.00 60.97 229 ALA A N 1
ATOM 1834 C CA . ALA A 1 229 ? 10.337 32.966 -2.922 1.00 60.97 229 ALA A CA 1
ATOM 1835 C C . ALA A 1 229 ? 9.436 32.813 -1.679 1.00 60.97 229 ALA A C 1
ATOM 1837 O O . ALA A 1 229 ? 8.663 33.710 -1.359 1.00 60.97 229 ALA A O 1
ATOM 1838 N N . GLU A 1 230 ? 9.617 31.728 -0.925 1.00 60.84 230 GLU A N 1
ATOM 1839 C CA . GLU A 1 230 ? 8.936 31.463 0.347 1.00 60.84 230 GLU A CA 1
ATOM 1840 C C . GLU A 1 230 ? 9.359 32.437 1.460 1.00 60.84 230 GLU A C 1
ATOM 1842 O O . GLU A 1 230 ? 8.503 32.982 2.151 1.00 60.84 230 GLU A O 1
ATOM 1847 N N . GLY A 1 231 ? 10.653 32.757 1.574 1.00 60.78 231 GLY A N 1
ATOM 1848 C CA . GLY A 1 231 ? 11.166 33.728 2.547 1.00 60.78 231 GLY A CA 1
ATOM 1849 C C . GLY A 1 231 ? 10.774 35.175 2.224 1.00 60.78 231 GLY A C 1
ATOM 1850 O O . GLY A 1 231 ? 10.546 35.981 3.128 1.00 60.78 231 GLY A O 1
ATOM 1851 N N . LEU A 1 232 ? 10.611 35.523 0.942 1.00 60.53 232 LEU A N 1
ATOM 1852 C CA . LEU A 1 232 ? 10.040 36.814 0.543 1.00 60.53 232 LEU A CA 1
ATOM 1853 C C . LEU A 1 232 ? 8.546 36.892 0.904 1.00 60.53 232 LEU A C 1
ATOM 1855 O O . LEU A 1 232 ? 8.109 37.904 1.457 1.00 60.53 232 LEU A O 1
ATOM 1859 N N . GLN A 1 233 ? 7.788 35.815 0.666 1.00 60.78 233 GLN A N 1
ATOM 1860 C CA . GLN A 1 233 ? 6.380 35.686 1.056 1.00 60.78 233 GLN A CA 1
ATOM 1861 C C . GLN A 1 233 ? 6.200 35.796 2.575 1.00 60.78 233 GLN A C 1
ATOM 1863 O O . GLN A 1 233 ? 5.314 36.512 3.039 1.00 60.78 233 GLN A O 1
ATOM 1868 N N . GLU A 1 234 ? 7.072 35.153 3.350 1.00 62.47 234 GLU A N 1
ATOM 1869 C CA . GLU A 1 234 ? 7.041 35.165 4.813 1.00 62.47 234 GLU A CA 1
ATOM 1870 C C . GLU A 1 234 ? 7.418 36.543 5.380 1.00 62.47 234 GLU A C 1
ATOM 1872 O O . GLU A 1 234 ? 6.777 37.035 6.309 1.00 62.47 234 GLU A O 1
ATOM 1877 N N . ARG A 1 235 ? 8.371 37.253 4.760 1.00 63.62 235 ARG A N 1
ATOM 1878 C CA . ARG A 1 235 ? 8.708 38.644 5.122 1.00 63.62 235 ARG A CA 1
ATOM 1879 C C . ARG A 1 235 ? 7.603 39.636 4.755 1.00 63.62 235 ARG A C 1
ATOM 1881 O O . ARG A 1 235 ? 7.374 40.585 5.506 1.00 63.62 235 ARG A O 1
ATOM 1888 N N . ILE A 1 236 ? 6.904 39.433 3.636 1.00 63.88 236 ILE A N 1
ATOM 1889 C CA . ILE A 1 236 ? 5.731 40.235 3.250 1.00 63.88 236 ILE A CA 1
ATOM 1890 C C . ILE A 1 236 ? 4.564 39.961 4.212 1.00 63.88 236 ILE A C 1
ATOM 1892 O O . ILE A 1 236 ? 3.948 40.912 4.698 1.00 63.88 236 ILE A O 1
ATOM 1896 N N . ALA A 1 237 ? 4.311 38.696 4.556 1.00 63.31 237 ALA A N 1
ATOM 1897 C CA . ALA A 1 237 ? 3.291 38.297 5.526 1.00 63.31 237 ALA A CA 1
ATOM 1898 C C . ALA A 1 237 ? 3.594 38.851 6.928 1.00 63.31 237 ALA A C 1
ATOM 1900 O O . ALA A 1 237 ? 2.728 39.469 7.545 1.00 63.31 237 ALA A O 1
ATOM 1901 N N . ALA A 1 238 ? 4.839 38.754 7.401 1.00 62.28 238 ALA A N 1
ATOM 1902 C CA . ALA A 1 238 ? 5.268 39.334 8.673 1.00 62.28 238 ALA A CA 1
ATOM 1903 C C . ALA A 1 238 ? 5.084 40.862 8.702 1.00 62.28 238 ALA A C 1
ATOM 1905 O O . ALA A 1 238 ? 4.650 41.424 9.709 1.00 62.28 238 ALA A O 1
ATOM 1906 N N . LYS A 1 239 ? 5.331 41.553 7.581 1.00 63.00 239 LYS A N 1
ATOM 1907 C CA . LYS A 1 239 ? 5.132 43.007 7.478 1.00 63.00 2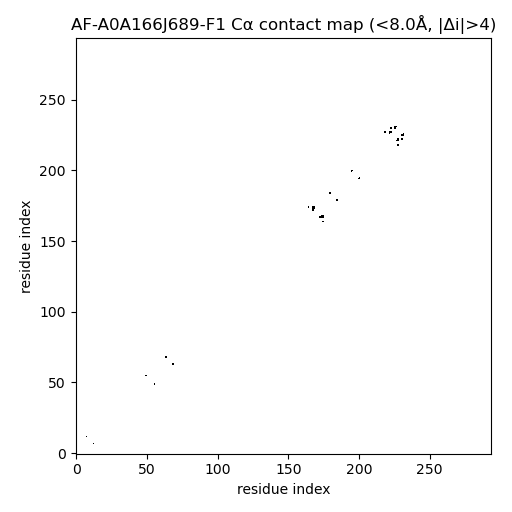39 LYS A CA 1
ATOM 1908 C C . LYS A 1 239 ? 3.653 43.410 7.402 1.00 63.00 239 LYS A C 1
ATOM 1910 O O . LYS A 1 239 ? 3.309 44.497 7.861 1.00 63.00 239 LYS A O 1
ATOM 1915 N N . GLN A 1 240 ? 2.778 42.536 6.898 1.00 59.19 240 GLN A N 1
ATOM 1916 C CA . GLN A 1 240 ? 1.318 42.708 6.946 1.00 59.19 240 GLN A CA 1
ATOM 1917 C C . GLN A 1 240 ? 0.728 42.412 8.336 1.00 59.19 240 GLN A C 1
ATOM 1919 O O . GLN A 1 240 ? -0.228 43.071 8.732 1.00 59.19 240 GLN A O 1
ATOM 1924 N N . ILE A 1 241 ? 1.316 41.487 9.104 1.00 56.03 241 ILE A N 1
ATOM 1925 C CA . ILE A 1 241 ? 0.896 41.161 10.481 1.00 56.03 241 ILE A CA 1
ATOM 1926 C C . ILE A 1 241 ? 1.257 42.289 11.468 1.00 56.03 241 ILE A C 1
ATOM 1928 O O . ILE A 1 241 ? 0.519 42.534 12.421 1.00 56.03 241 ILE A O 1
ATOM 1932 N N . ILE A 1 242 ? 2.359 43.010 11.227 1.00 52.94 242 ILE A N 1
ATOM 1933 C CA . ILE A 1 242 ? 2.824 44.123 12.079 1.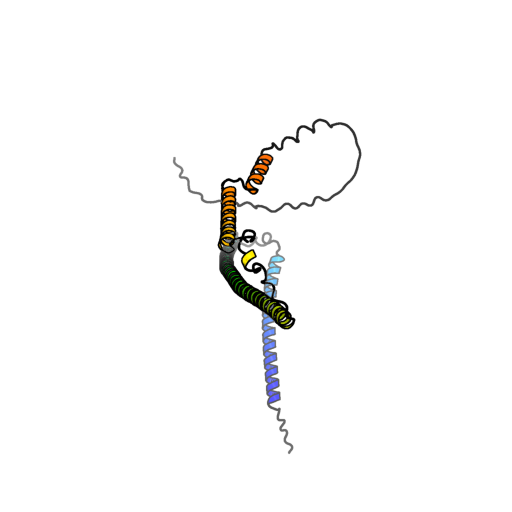00 52.94 242 ILE A CA 1
ATOM 1934 C C . ILE A 1 242 ? 2.124 45.455 11.739 1.00 52.94 242 ILE A C 1
ATOM 1936 O O . ILE A 1 242 ? 2.206 46.414 12.508 1.00 52.94 242 ILE A O 1
ATOM 1940 N N . ALA A 1 243 ? 1.376 45.539 10.632 1.00 47.00 243 ALA A N 1
ATOM 1941 C CA . ALA A 1 243 ? 0.502 46.685 10.404 1.00 47.00 243 ALA A CA 1
ATOM 1942 C C . ALA A 1 243 ? -0.585 46.698 11.497 1.00 47.00 243 ALA A C 1
ATOM 1944 O O . ALA A 1 243 ? -1.352 45.737 11.601 1.00 47.00 243 ALA A O 1
ATOM 1945 N N . PRO A 1 244 ? -0.691 47.749 12.334 1.00 47.94 244 PRO A N 1
ATOM 1946 C CA . PRO A 1 244 ? -1.706 47.768 13.368 1.00 47.94 244 PRO A CA 1
ATOM 1947 C C . PRO A 1 244 ? -3.080 47.717 12.704 1.00 47.94 244 PRO A C 1
ATOM 1949 O O . PRO A 1 244 ? -3.491 48.629 11.983 1.00 47.94 244 PRO A O 1
ATOM 1952 N N . ARG A 1 245 ? -3.823 46.658 13.027 1.00 51.28 245 ARG A N 1
ATOM 1953 C CA . ARG A 1 245 ? -5.235 46.391 12.705 1.00 51.28 245 ARG A CA 1
ATOM 1954 C C . ARG A 1 245 ? -6.204 47.434 13.314 1.00 51.28 245 ARG A C 1
ATOM 1956 O O . ARG A 1 245 ? -7.386 47.165 13.495 1.00 51.28 245 ARG A O 1
ATOM 1963 N N . ASN A 1 246 ? -5.705 48.637 13.610 1.00 51.25 246 ASN A N 1
ATOM 1964 C CA . ASN A 1 246 ? -6.387 49.749 14.269 1.00 51.25 246 ASN A CA 1
ATOM 1965 C C . ASN A 1 246 ? -6.658 50.943 13.336 1.00 51.25 246 ASN A C 1
ATOM 1967 O O . ASN A 1 246 ? -7.204 51.945 13.785 1.00 51.25 246 ASN A O 1
ATOM 1971 N N . ALA A 1 247 ? -6.373 50.848 12.033 1.00 51.53 247 ALA A N 1
ATOM 1972 C CA . ALA A 1 247 ? -6.720 51.919 11.089 1.00 51.53 247 ALA A CA 1
ATOM 1973 C C . ALA A 1 247 ? -8.236 52.037 10.797 1.00 51.53 247 ALA A C 1
ATOM 1975 O O . ALA A 1 247 ? -8.664 52.993 10.159 1.00 51.53 247 ALA A O 1
ATOM 1976 N N . HIS A 1 248 ? -9.072 51.101 11.271 1.00 45.97 248 HIS A N 1
ATOM 1977 C CA . HIS A 1 248 ? -10.501 51.066 10.930 1.00 45.97 248 HIS A CA 1
ATOM 1978 C C . HIS A 1 248 ? -11.450 51.604 12.023 1.00 45.97 248 HIS A C 1
ATOM 1980 O O . HIS A 1 248 ? -12.673 51.549 11.851 1.00 45.97 248 HIS A O 1
ATOM 1986 N N . LEU A 1 249 ? -10.920 52.141 13.133 1.00 45.53 249 LEU A N 1
ATOM 1987 C CA . LEU A 1 249 ? -11.740 52.659 14.241 1.00 45.53 249 LEU A CA 1
ATOM 1988 C C . LEU A 1 249 ? -11.930 54.190 14.259 1.00 45.53 249 LEU A C 1
ATOM 1990 O O . LEU A 1 249 ? -12.816 54.664 14.965 1.00 45.53 249 LEU A O 1
ATOM 1994 N N . GLU A 1 250 ? -11.207 54.959 13.438 1.00 46.31 250 GLU A N 1
ATOM 1995 C CA . GLU A 1 250 ? -11.275 56.438 13.439 1.00 46.31 250 GLU A CA 1
ATOM 1996 C C . GLU A 1 250 ? -12.079 57.049 12.274 1.00 46.31 250 GLU A C 1
ATOM 1998 O O . GLU A 1 250 ? -11.881 58.197 11.890 1.00 46.31 250 GLU A O 1
ATOM 2003 N N . LEU A 1 251 ? -13.049 56.309 11.719 1.00 48.66 251 LEU A N 1
ATOM 2004 C CA . LEU A 1 251 ? -13.968 56.837 10.690 1.00 48.66 251 LEU A CA 1
ATOM 2005 C C . LEU A 1 251 ? -15.464 56.642 11.000 1.00 48.66 251 LEU A C 1
ATOM 2007 O O . LEU A 1 251 ? -16.313 56.930 10.159 1.00 48.66 251 LEU A O 1
ATOM 2011 N N . ARG A 1 252 ? -15.840 56.211 12.216 1.00 39.31 252 ARG A N 1
ATOM 2012 C CA . ARG A 1 252 ? -17.259 55.981 12.591 1.00 39.31 252 ARG A CA 1
ATOM 2013 C C . ARG A 1 252 ? -17.825 56.894 13.684 1.00 39.31 252 ARG A C 1
ATOM 2015 O O . ARG A 1 252 ? -18.911 56.617 14.188 1.00 39.31 252 ARG A O 1
ATOM 2022 N N . LYS A 1 253 ? -17.180 58.023 13.999 1.00 44.25 253 LYS A N 1
ATOM 2023 C CA . LYS A 1 253 ? -17.769 59.051 14.888 1.00 44.25 253 LYS A CA 1
ATOM 2024 C C . LYS A 1 253 ? -18.586 60.137 14.180 1.00 44.25 253 LYS A C 1
ATOM 2026 O O . LYS A 1 253 ? -19.174 60.966 14.861 1.00 44.25 253 LYS A O 1
ATOM 2031 N N . ASN A 1 254 ? -18.737 60.088 12.854 1.00 47.00 254 ASN A N 1
ATOM 2032 C CA . ASN A 1 254 ? -19.482 61.111 12.114 1.00 47.00 254 ASN A CA 1
ATOM 2033 C C . ASN A 1 254 ? -20.574 60.538 11.196 1.00 47.00 254 ASN A C 1
ATOM 2035 O O . ASN A 1 254 ? -20.565 60.746 9.988 1.00 47.00 254 ASN A O 1
ATOM 2039 N N . ARG A 1 255 ? -21.550 59.814 11.767 1.00 40.34 255 ARG A N 1
ATOM 2040 C CA . ARG A 1 255 ? -22.874 59.661 11.127 1.00 40.34 255 ARG A CA 1
ATOM 2041 C C . ARG A 1 255 ? -23.978 59.222 12.094 1.00 40.34 255 ARG A C 1
ATOM 2043 O O . ARG A 1 255 ? -24.640 58.213 11.897 1.00 40.34 255 ARG A O 1
ATOM 2050 N N . ARG A 1 256 ? -24.218 60.005 13.149 1.00 41.88 256 ARG A N 1
ATOM 2051 C CA . ARG A 1 256 ? -25.567 60.082 13.735 1.00 41.88 256 ARG A CA 1
ATOM 2052 C C . ARG A 1 256 ? -26.260 61.290 13.134 1.00 41.88 256 ARG A C 1
ATOM 2054 O O . ARG A 1 256 ? -26.050 62.398 13.611 1.00 41.88 256 ARG A O 1
ATOM 2061 N N . ARG A 1 257 ? -27.059 61.059 12.095 1.00 39.53 257 ARG A N 1
ATOM 2062 C CA . ARG A 1 257 ? -28.288 61.800 11.785 1.00 39.53 257 ARG A CA 1
ATOM 2063 C C . ARG A 1 257 ? -28.909 61.216 10.518 1.00 39.53 257 ARG A C 1
ATOM 2065 O O . ARG A 1 257 ? -28.201 61.019 9.538 1.00 39.53 257 ARG A O 1
ATOM 2072 N N . VAL A 1 258 ? -30.232 61.064 10.589 1.00 37.16 258 VAL A N 1
ATOM 2073 C CA . VAL A 1 258 ? -31.203 61.000 9.482 1.00 37.16 258 VAL A CA 1
ATOM 2074 C C . VAL A 1 258 ? -31.676 59.584 9.101 1.00 37.16 258 VAL A C 1
ATOM 2076 O O . VAL A 1 258 ? -30.912 58.764 8.611 1.00 37.16 258 VAL A O 1
ATOM 2079 N N . THR A 1 259 ? -32.987 59.395 9.347 1.00 35.19 259 THR A N 1
ATOM 2080 C CA . THR A 1 259 ? -33.983 58.503 8.700 1.00 35.19 259 THR A CA 1
ATOM 2081 C C . THR A 1 259 ? -33.780 56.995 8.874 1.00 35.19 259 THR A C 1
ATOM 2083 O O . THR A 1 259 ? -32.753 56.461 8.495 1.00 35.19 259 THR A O 1
ATOM 2086 N N . GLY A 1 260 ? -34.694 56.219 9.460 1.00 33.19 260 GLY A N 1
ATOM 2087 C CA . GLY A 1 260 ? -36.141 56.237 9.258 1.00 33.19 260 GLY A CA 1
ATOM 2088 C C . GLY A 1 260 ? -36.479 55.401 8.024 1.00 33.19 260 GLY A C 1
ATOM 2089 O O . GLY A 1 260 ? -36.382 55.928 6.927 1.00 33.19 260 GLY A O 1
ATOM 2090 N N . SER A 1 261 ? -36.816 54.121 8.210 1.00 32.97 261 SER A N 1
ATOM 2091 C CA . SER A 1 261 ? -37.809 53.349 7.439 1.00 32.97 261 SER A CA 1
ATOM 2092 C C . SER A 1 261 ? -37.592 51.840 7.620 1.00 32.97 261 SER A C 1
ATOM 2094 O O . SER A 1 261 ? -36.473 51.337 7.656 1.00 32.97 261 SER A O 1
ATOM 2096 N N . SER A 1 262 ? -38.718 51.158 7.758 1.00 33.59 262 SER A N 1
ATOM 2097 C CA . SER A 1 262 ? -38.973 49.725 7.866 1.00 33.59 262 SER A CA 1
ATOM 2098 C C . SER A 1 262 ? -38.305 48.844 6.804 1.00 33.59 262 SER A C 1
ATOM 2100 O O . SER A 1 262 ? -38.290 49.204 5.631 1.00 33.59 262 SER A O 1
ATOM 2102 N N . SER A 1 263 ? -37.945 47.609 7.162 1.00 33.28 263 SER A N 1
ATOM 2103 C CA . SER A 1 263 ? -38.534 46.411 6.534 1.00 33.28 263 SER A CA 1
ATOM 2104 C C . SER A 1 263 ? -38.048 45.114 7.187 1.00 33.28 263 SER A C 1
ATOM 2106 O O . SER A 1 263 ? -36.958 45.009 7.739 1.00 33.28 263 SER A O 1
ATOM 2108 N N . ILE A 1 264 ? -38.968 44.161 7.155 1.00 33.19 264 ILE A N 1
ATOM 2109 C CA . ILE A 1 264 ? -38.957 42.793 7.661 1.00 33.19 264 ILE A CA 1
ATOM 2110 C C . ILE A 1 264 ? -37.959 41.917 6.891 1.00 33.19 264 ILE A C 1
ATOM 2112 O O . ILE A 1 264 ? -37.849 42.029 5.674 1.00 33.19 264 ILE A O 1
ATOM 2116 N N . GLY A 1 265 ? -37.314 40.982 7.593 1.00 33.12 265 GLY A N 1
ATOM 2117 C CA . GLY A 1 265 ? -36.521 39.911 6.989 1.00 33.12 265 GLY A CA 1
ATOM 2118 C C . GLY A 1 265 ? -36.144 38.838 8.007 1.00 33.12 265 GLY A C 1
ATOM 2119 O O . GLY A 1 265 ? -35.080 38.899 8.613 1.00 33.12 265 GLY A O 1
ATOM 2120 N N . PHE A 1 266 ? -37.043 37.874 8.214 1.00 31.45 266 PHE A N 1
ATOM 2121 C CA . PHE A 1 266 ? -36.769 36.614 8.909 1.00 31.45 266 PHE A CA 1
ATOM 2122 C C . PHE A 1 266 ? -35.708 35.807 8.140 1.00 31.45 266 PHE A C 1
ATOM 2124 O O . PHE A 1 266 ? -35.827 35.632 6.930 1.00 31.45 266 PHE A O 1
ATOM 2131 N N . GLY A 1 267 ? -34.711 35.270 8.847 1.00 33.50 267 GLY A N 1
ATOM 2132 C CA . GLY A 1 267 ? -33.688 34.392 8.277 1.00 33.50 267 GLY A CA 1
ATOM 2133 C C . GLY A 1 267 ? -32.916 33.650 9.367 1.00 33.50 267 GLY A C 1
ATOM 2134 O O . GLY A 1 267 ? -32.022 34.209 9.990 1.00 33.50 267 GLY A O 1
ATOM 2135 N N . LEU A 1 268 ? -33.333 32.405 9.600 1.00 34.16 268 LEU A N 1
ATOM 2136 C CA . LEU A 1 268 ? -32.820 31.373 10.507 1.00 34.16 268 LEU A CA 1
ATOM 2137 C C . LEU A 1 268 ? -31.333 31.485 10.914 1.00 34.16 268 LEU A C 1
ATOM 2139 O O . LEU A 1 268 ? -30.429 31.302 10.100 1.00 34.16 268 LEU A O 1
ATOM 2143 N N . GLN A 1 269 ? -31.093 31.617 12.222 1.00 35.69 269 GLN A N 1
ATOM 2144 C CA . GLN A 1 269 ? -29.833 31.236 12.863 1.00 35.69 269 GLN A CA 1
ATOM 2145 C C . GLN A 1 269 ? -29.752 29.708 12.971 1.00 35.69 269 GLN A C 1
ATOM 2147 O O . GLN A 1 269 ? -30.513 29.079 13.705 1.00 35.69 269 GLN A O 1
ATOM 2152 N N . ARG A 1 270 ? -28.796 29.112 12.256 1.00 32.28 270 ARG A N 1
ATOM 2153 C CA . ARG A 1 270 ? -28.357 27.727 12.443 1.00 32.28 270 ARG A CA 1
ATOM 2154 C C . ARG A 1 270 ? -27.251 27.723 13.497 1.00 32.28 270 ARG A C 1
ATOM 2156 O O . ARG A 1 270 ? -26.126 28.124 13.218 1.00 32.28 270 ARG A O 1
ATOM 2163 N N . SER A 1 271 ? -27.580 27.297 14.713 1.00 34.31 271 SER A N 1
ATOM 2164 C CA . SER A 1 271 ? -26.596 26.997 15.751 1.00 34.31 271 SER A CA 1
ATOM 2165 C C . SER A 1 271 ? -25.901 25.672 15.427 1.00 34.31 271 SER A C 1
ATOM 2167 O O . SER A 1 271 ? -26.537 24.619 15.454 1.00 34.31 271 SER A O 1
ATOM 2169 N N . SER A 1 272 ? -24.601 25.701 15.146 1.00 31.70 272 SER A N 1
ATOM 2170 C CA . SER A 1 272 ? -23.736 24.524 15.283 1.00 31.70 272 SER A CA 1
ATOM 2171 C C . SER A 1 272 ? -22.529 24.911 16.129 1.00 31.70 272 SER A C 1
ATOM 2173 O O . SER A 1 272 ? -21.464 25.254 15.619 1.00 31.70 272 SER A O 1
ATOM 2175 N N . SER A 1 273 ? -22.730 24.926 17.442 1.00 38.25 273 SER A N 1
ATOM 2176 C CA . SER A 1 273 ? -21.648 24.945 18.419 1.00 38.25 273 SER A CA 1
ATOM 2177 C C . SER A 1 273 ? -20.988 23.569 18.433 1.00 38.25 273 SER A C 1
ATOM 2179 O O . SER A 1 273 ? -21.645 22.560 18.698 1.00 38.25 273 SER A O 1
ATOM 2181 N N . GLY A 1 274 ? -19.700 23.555 18.092 1.00 32.16 274 GLY A N 1
ATOM 2182 C CA . GLY A 1 274 ? -18.826 22.401 18.218 1.00 32.16 274 GLY A CA 1
ATOM 2183 C C . GLY A 1 274 ? -18.687 21.982 19.677 1.00 32.16 274 GLY A C 1
ATOM 2184 O O . GLY A 1 274 ? -18.581 22.816 20.574 1.00 32.16 274 GLY A O 1
ATOM 2185 N N . TRP A 1 275 ? -18.707 20.673 19.887 1.00 28.98 275 TRP A N 1
ATOM 2186 C CA . TRP A 1 275 ? -18.336 20.045 21.142 1.00 28.98 275 TRP A CA 1
ATOM 2187 C C . TRP A 1 275 ? -16.805 19.977 21.188 1.00 28.98 275 TRP A C 1
ATOM 2189 O O . TRP A 1 275 ? -16.210 19.161 20.489 1.00 28.98 275 TRP A O 1
ATOM 2199 N N . SER A 1 276 ? -16.182 20.856 21.976 1.00 34.69 276 SER A N 1
ATOM 2200 C CA . SER A 1 276 ? -14.832 20.659 22.516 1.00 34.69 276 SER A CA 1
ATOM 2201 C C . SER A 1 276 ? -14.942 20.528 24.030 1.00 34.69 276 SER A C 1
ATOM 2203 O O . SER A 1 276 ? -15.759 21.211 24.645 1.00 34.69 276 SER A O 1
ATOM 2205 N N . GLU A 1 277 ? -14.110 19.644 24.574 1.00 36.47 277 GLU A N 1
ATOM 2206 C CA . GLU A 1 277 ? -13.661 19.584 25.970 1.00 36.47 277 GLU A CA 1
ATOM 2207 C C . GLU A 1 277 ? -14.734 19.518 27.059 1.00 36.47 277 GLU A C 1
ATOM 2209 O O . GLU A 1 277 ? -15.222 20.520 27.575 1.00 36.47 277 GLU A O 1
ATOM 2214 N N . ARG A 1 278 ? -15.014 18.286 27.503 1.00 34.66 278 ARG A N 1
ATOM 2215 C CA . ARG A 1 278 ? -15.565 18.052 28.836 1.00 34.66 278 ARG A CA 1
ATOM 2216 C C . ARG A 1 278 ? -14.418 17.781 29.809 1.00 34.66 278 ARG A C 1
ATOM 2218 O O . ARG A 1 278 ? -13.658 16.831 29.653 1.00 34.66 278 ARG A O 1
ATOM 2225 N N . GLU A 1 279 ? -14.358 18.676 30.780 1.00 38.62 279 GLU A N 1
ATOM 2226 C CA . GLU A 1 279 ? -13.483 18.778 31.938 1.00 38.62 279 GLU A CA 1
ATOM 2227 C C . GLU A 1 279 ? -13.249 17.454 32.686 1.00 38.62 279 GLU A C 1
ATOM 2229 O O . GLU A 1 279 ? -14.175 16.684 32.961 1.00 38.62 279 GLU A O 1
ATOM 2234 N N . GLN A 1 280 ? -11.983 17.233 33.047 1.00 34.88 280 GLN A N 1
ATOM 2235 C CA . GLN A 1 280 ? -11.534 16.254 34.032 1.00 34.88 280 GLN A CA 1
ATOM 2236 C C . GLN A 1 280 ? -11.891 16.740 35.442 1.00 34.88 280 GLN A C 1
ATOM 2238 O O . GLN A 1 280 ? -11.516 17.840 35.845 1.00 34.88 280 GLN A O 1
ATOM 2243 N N . TRP A 1 281 ? -12.601 15.904 36.196 1.00 35.59 281 TRP A N 1
ATOM 2244 C CA . TRP A 1 281 ? -12.849 16.103 37.623 1.00 35.59 281 TRP A CA 1
ATOM 2245 C C . TRP A 1 281 ? -11.595 15.720 38.425 1.00 35.59 281 TRP A C 1
ATOM 2247 O O . TRP A 1 281 ? -11.028 14.660 38.153 1.00 35.59 281 TRP A O 1
ATOM 2257 N N . PRO A 1 282 ? -11.153 16.516 39.416 1.00 41.06 282 PRO A N 1
ATOM 2258 C CA . PRO A 1 282 ? -10.074 16.109 40.305 1.00 41.06 282 PRO A CA 1
ATOM 2259 C C . PRO A 1 282 ? -10.590 15.115 41.356 1.00 41.06 282 PRO A C 1
ATOM 2261 O O . PRO A 1 282 ? -11.586 15.366 42.037 1.00 41.06 282 PRO A O 1
ATOM 2264 N N . GLU A 1 283 ? -9.891 13.988 41.480 1.00 38.91 283 GLU A N 1
ATOM 2265 C CA . GLU A 1 283 ? -10.089 12.978 42.520 1.00 38.91 283 GLU A CA 1
ATOM 2266 C C . GLU A 1 283 ? -9.889 13.573 43.922 1.00 38.91 283 GLU A C 1
ATOM 2268 O O . GLU A 1 283 ? -8.876 14.206 44.225 1.00 38.91 283 GLU A O 1
ATOM 2273 N N . SER A 1 284 ? -10.855 13.338 44.805 1.00 38.59 284 SER A N 1
ATOM 2274 C CA . SER A 1 284 ? -10.758 13.614 46.235 1.00 38.59 284 SER A CA 1
ATOM 2275 C C . SER A 1 284 ? -10.322 12.359 46.998 1.00 38.59 284 SER A C 1
ATOM 2277 O O . SER A 1 284 ? -11.031 11.356 46.947 1.00 38.59 284 SER A O 1
ATOM 2279 N N . GLY A 1 285 ? -9.242 12.453 47.788 1.00 35.72 285 GLY A N 1
ATOM 2280 C CA . GLY A 1 285 ? -9.084 11.645 49.008 1.00 35.72 285 GLY A CA 1
ATOM 2281 C C . GLY A 1 285 ? -7.724 10.978 49.253 1.00 35.72 285 GLY A C 1
ATOM 2282 O O . GLY A 1 285 ? -7.603 9.767 49.116 1.00 35.72 285 GLY A O 1
ATOM 2283 N N . GLN A 1 286 ? -6.737 11.726 49.757 1.00 37.44 286 GLN A N 1
ATOM 2284 C CA . GLN A 1 286 ? -5.770 11.188 50.726 1.00 37.44 286 GLN A CA 1
ATOM 2285 C C . GLN A 1 286 ? -5.668 12.163 51.905 1.00 37.44 286 GLN A C 1
ATOM 2287 O O . GLN A 1 286 ? -4.988 13.185 51.833 1.00 37.44 286 GLN A O 1
ATOM 2292 N N . GLU A 1 287 ? -6.379 11.859 52.989 1.00 39.62 287 GLU A N 1
ATOM 2293 C CA . GLU A 1 287 ? -6.215 12.529 54.278 1.00 39.62 287 GLU A CA 1
ATOM 2294 C C . GLU A 1 287 ? -5.047 11.883 55.039 1.00 39.62 287 GLU A C 1
ATOM 2296 O O . GLU A 1 287 ? -5.052 10.683 55.308 1.00 39.62 287 GLU A O 1
ATOM 2301 N N . GLN A 1 288 ? -4.037 12.680 55.396 1.00 38.56 288 GLN A N 1
ATOM 2302 C CA . GLN A 1 288 ? -3.035 12.315 56.402 1.00 38.56 288 GLN A CA 1
ATOM 2303 C C . GLN A 1 288 ? -3.471 12.850 57.777 1.00 38.56 288 GLN A C 1
ATOM 2305 O O . GLN A 1 288 ? -3.966 13.980 57.855 1.00 38.56 288 GLN A O 1
ATOM 2310 N N . PRO A 1 289 ? -3.252 12.110 58.880 1.00 46.81 289 PRO A N 1
ATOM 2311 C CA . PRO A 1 289 ? -3.647 12.565 60.205 1.00 46.81 289 PRO A CA 1
ATOM 2312 C C . PRO A 1 289 ? -2.674 13.633 60.724 1.00 46.81 289 PRO A C 1
ATOM 2314 O O . PRO A 1 289 ? -1.480 13.385 60.896 1.00 46.81 289 PRO A O 1
ATOM 2317 N N . ARG A 1 290 ? -3.190 14.833 61.014 1.00 40.66 290 ARG A N 1
ATOM 2318 C CA . ARG A 1 290 ? -2.450 15.868 61.748 1.00 40.66 290 ARG A CA 1
ATOM 2319 C C . ARG A 1 290 ? -2.468 15.550 63.241 1.00 40.66 290 ARG A C 1
ATOM 2321 O O . ARG A 1 290 ? -3.527 15.493 63.857 1.00 40.66 290 ARG A O 1
ATOM 2328 N N . GLN A 1 291 ? -1.279 15.374 63.810 1.00 41.72 291 GLN A N 1
ATOM 2329 C CA . GLN A 1 291 ? -1.059 15.345 65.252 1.00 41.72 291 GLN A CA 1
ATOM 2330 C C . GLN A 1 291 ? -1.418 16.711 65.855 1.00 41.72 291 GLN A C 1
ATOM 2332 O O . GLN A 1 291 ? -0.937 17.741 65.383 1.00 41.72 291 GLN A O 1
ATOM 2337 N N . PHE A 1 292 ? -2.245 16.716 66.900 1.00 41.62 292 PHE A N 1
ATOM 2338 C CA . PHE A 1 292 ? -2.435 17.880 67.760 1.00 41.62 292 PHE A CA 1
ATOM 2339 C C . PHE A 1 292 ? -1.494 17.771 68.962 1.00 41.62 292 PHE A C 1
ATOM 2341 O O . PHE A 1 292 ? -1.516 16.782 69.690 1.00 41.62 292 PHE A O 1
ATOM 2348 N N . GLN A 1 293 ? -0.668 18.799 69.138 1.00 42.47 293 GLN A N 1
ATOM 2349 C CA . GLN A 1 293 ? 0.129 19.065 70.331 1.00 42.47 293 GLN A CA 1
ATOM 2350 C C . GLN A 1 293 ? -0.590 20.154 71.135 1.00 42.47 293 GLN A C 1
ATOM 2352 O O . GLN A 1 293 ? -0.737 21.264 70.626 1.00 42.47 293 GLN A O 1
ATOM 2357 N N . MET A 1 294 ? -1.025 19.825 72.352 1.00 37.44 294 MET A N 1
ATOM 2358 C CA . MET A 1 294 ? -0.883 20.606 73.593 1.00 37.44 294 MET A CA 1
ATOM 2359 C C . MET A 1 294 ? -1.095 19.660 74.773 1.00 37.44 294 MET A C 1
ATOM 2361 O O . MET A 1 294 ? -2.082 18.893 74.728 1.00 37.44 294 MET A O 1
#

Mean predicted aligned error: 23.46 Å